Protein 4O7K (pdb70)

Solvent-accessible surface area: 10248 Å² total; per-residue (Å²): 178,91,155,61,133,121,61,133,63,81,14,156,104,16,42,119,137,3,58,97,60,39,75,142,37,82,85,116,127,61,114,112,16,87,64,29,98,37,92,117,153,49,4,0,1,65,0,26,9,74,164,67,101,54,0,31,2,2,1,45,111,10,50,98,68,19,22,1,0,37,0,26,2,46,13,0,1,98,5,0,8,18,10,31,33,129,55,116,34,30,14,39,22,44,112,38,0,66,159,41,207,95,18,85,81,15,32,61,66,5,81,89,13,63,103,42,12,4,26,7,3,38,3,15,21,47,127,43,164,70,78,47,0,0,33,17,90,67,9,58,10,69,1,9,5,3,6,29,46,89,5,33,2,0,2,2,2,3,154,58,107,68,24,0,76,82,0,16,130,84,6,24,62,53,82,28,32,62,1,32,104,9,64,112,74,19,100,103,138,123

Nearest PDB structures (foldseek):
  4ovb-assembly1_A  TM=1.004E+00  e=3.554E-43  Shigella flexneri
  6y2p-assembly1_A  TM=3.607E-01  e=1.928E+00  Escherichia coli K-12
  6x7k-assembly1_AG  TM=2.969E-01  e=1.928E+00  Escherichia coli
  6y2r-assembly1_A  TM=3.304E-01  e=3.719E+00  Escherichia coli K-12
  4m1c-assembly2_B  TM=2.354E-01  e=5.516E+00  Homo sapiens

Foldseek 3Di:
DDDQVVQQVVLVVLLVVLVVVCVVCPPPDWDDWAFDDAPDLFTKTWFDFPPDDIFMETQVVPDLAKKKFKFFLSLQLSQQCVQDCPDPLHDDPLVCLCVDPCQVVLVVQRVPHRVRHHYAFEKFWDADPRDIHIGGPDDSSNSSVCSNRCRGIDMHIYNHQVRQQVCCVRTGPDHMGRRNVVSVVVVVPD

Structure (mmCIF, N/CA/C/O backbone):
data_4O7K
#
_entry.id   4O7K
#
_cell.length_a   60.869
_cell.length_b  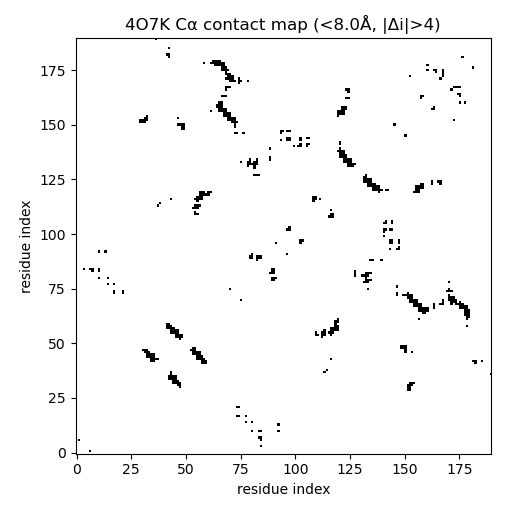 60.869
_cell.length_c   126.898
_cell.angle_alpha   90.00
_cell.angle_beta   90.00
_cell.angle_gamma   90.00
#
_symmetry.space_group_name_H-M   'P 43 21 2'
#
loop_
_entity.id
_entity.type
_entity.pdbx_description
1 polymer 'Protein osa'
2 non-polymer 'PHOSPHATE ION'
3 non-polymer 'CHLORIDE ION'
4 non-polymer 'ISOPROPYL ALCOHOL'
5 water water
#
loop_
_atom_site.group_PDB
_atom_site.id
_atom_site.type_symbol
_atom_site.label_atom_id
_atom_site.label_alt_id
_atom_site.label_comp_id
_atom_site.label_asym_id
_atom_site.label_entity_id
_atom_site.label_seq_id
_atom_site.pdbx_PDB_ins_code
_atom_site.Cartn_x
_atom_site.Cartn_y
_atom_site.Cartn_z
_atom_site.occupancy
_atom_site.B_iso_or_equiv
_atom_site.auth_seq_id
_atom_site.auth_comp_id
_atom_site.auth_asym_id
_atom_site.auth_atom_id
_atom_site.pdbx_PDB_model_num
ATOM 1 N N . HIS A 1 1 ? 26.641 -24.635 41.826 0.98 75.49 -1 HIS A N 1
ATOM 2 C CA . HIS A 1 1 ? 26.272 -25.743 42.705 0.98 76.27 -1 HIS A CA 1
ATOM 3 C C . HIS A 1 1 ? 25.000 -26.439 42.215 0.98 79.07 -1 HIS A C 1
ATOM 4 O O . HIS A 1 1 ? 24.961 -27.665 42.090 0.98 82.89 -1 HIS A O 1
ATOM 11 N N . HIS A 1 2 ? 23.962 -25.659 41.939 0.83 72.11 0 HIS A N 1
ATOM 12 C CA . HIS A 1 2 ? 22.775 -26.186 41.277 0.83 64.11 0 HIS A CA 1
ATOM 13 C C . HIS A 1 2 ? 22.534 -25.421 39.985 0.83 57.69 0 HIS A C 1
ATOM 14 O O . HIS A 1 2 ? 23.384 -24.648 39.550 0.83 58.66 0 HIS A O 1
ATOM 21 N N . MET A 1 3 ? 21.363 -25.627 39.387 1.00 57.20 1 MET A N 1
ATOM 22 C CA A MET A 1 3 ? 21.008 -24.936 38.154 0.46 49.52 1 MET A CA 1
ATOM 23 C CA B MET A 1 3 ? 20.991 -24.943 38.153 0.54 49.51 1 MET A CA 1
ATOM 24 C C . MET A 1 3 ? 20.444 -23.543 38.441 1.00 44.29 1 MET A C 1
ATOM 25 O O . MET A 1 3 ? 20.144 -23.201 39.587 1.00 41.02 1 MET A O 1
ATOM 34 N N . LEU A 1 4 ? 20.310 -22.743 37.392 1.00 38.19 2 LEU A N 1
ATOM 35 C CA . LEU A 1 4 ? 19.845 -21.366 37.491 1.00 40.17 2 LEU A CA 1
ATOM 36 C C . LEU A 1 4 ? 18.449 -21.218 38.099 1.00 41.37 2 LEU A C 1
ATOM 37 O O . LEU A 1 4 ? 18.214 -20.323 38.910 1.00 35.17 2 LEU A O 1
ATOM 42 N N . LEU A 1 5 ? 17.517 -22.072 37.695 1.00 38.27 3 LEU A N 1
ATOM 43 C CA . LEU A 1 5 ? 16.152 -21.973 38.203 1.00 37.08 3 LEU A CA 1
ATOM 44 C C . LEU A 1 5 ? 16.152 -22.170 39.711 1.00 34.22 3 LEU A C 1
ATOM 45 O O . LEU A 1 5 ? 15.502 -21.430 40.452 1.00 36.03 3 LEU A O 1
ATOM 50 N N . TRP A 1 6 ? 16.891 -23.188 40.140 1.00 37.00 4 TRP A N 1
ATOM 51 C CA A TRP A 1 6 ? 17.083 -23.481 41.557 0.57 38.17 4 TRP A CA 1
ATOM 52 C CA B TRP A 1 6 ? 17.089 -23.480 41.550 0.43 38.17 4 TRP A CA 1
ATOM 53 C C . TRP A 1 6 ? 17.599 -22.250 42.291 1.00 37.70 4 TRP A C 1
ATOM 54 O O . TRP A 1 6 ? 17.038 -21.835 43.308 1.00 34.54 4 TRP A O 1
ATOM 75 N N . ARG A 1 7 ? 18.671 -21.674 41.769 1.00 34.05 5 ARG A N 1
ATOM 76 C CA . ARG A 1 7 ? 19.322 -20.555 42.430 1.00 40.57 5 ARG A CA 1
ATOM 77 C C . ARG A 1 7 ? 18.446 -19.303 42.444 1.00 37.11 5 ARG A C 1
ATOM 78 O O . ARG A 1 7 ? 18.416 -18.580 43.437 1.00 37.24 5 ARG A O 1
ATOM 86 N N . ARG A 1 8 ? 17.702 -19.067 41.370 1.00 34.53 6 ARG A N 1
ATOM 87 C CA . ARG A 1 8 ? 16.779 -17.932 41.336 1.00 35.55 6 ARG A CA 1
ATOM 88 C C . ARG A 1 8 ? 15.611 -18.101 42.301 1.00 30.42 6 ARG A C 1
ATOM 89 O O . ARG A 1 8 ? 15.192 -17.146 42.950 1.00 29.12 6 ARG A O 1
ATOM 97 N N . CYS A 1 9 ? 15.066 -19.308 42.372 1.00 29.74 7 CYS A N 1
ATOM 98 C CA . CYS A 1 9 ? 13.922 -19.543 43.245 1.00 31.02 7 CYS A CA 1
ATOM 99 C C . CYS A 1 9 ? 14.331 -19.390 44.705 1.00 33.07 7 CYS A C 1
ATOM 100 O O . CYS A 1 9 ? 13.591 -18.829 45.516 1.00 30.78 7 CYS A O 1
ATOM 103 N N . ARG A 1 10 ? 15.525 -19.878 45.025 1.00 32.54 8 ARG A N 1
ATOM 104 C CA . ARG A 1 10 ? 16.048 -19.811 46.386 1.00 35.57 8 ARG A CA 1
ATOM 105 C C . ARG A 1 10 ? 16.227 -18.361 46.821 1.00 34.23 8 ARG A C 1
ATOM 106 O O . ARG A 1 10 ? 15.829 -17.972 47.926 1.00 31.22 8 ARG A O 1
ATOM 114 N N . ALA A 1 11 ? 16.826 -17.567 45.938 1.00 27.80 9 ALA A N 1
ATOM 115 C CA . ALA A 1 11 ? 17.054 -16.149 46.201 1.00 32.65 9 ALA A CA 1
ATOM 116 C C . ALA A 1 11 ? 15.734 -15.408 46.406 1.00 29.77 9 ALA A C 1
ATOM 117 O O . ALA A 1 11 ? 15.594 -14.589 47.325 1.00 28.60 9 ALA A O 1
ATOM 119 N N . TRP A 1 12 ? 14.774 -15.709 45.542 1.00 26.29 10 TRP A N 1
ATOM 120 C CA . TRP A 1 12 ? 13.449 -15.122 45.605 1.00 28.14 10 TRP A CA 1
ATOM 121 C C . TRP A 1 12 ? 12.811 -15.361 46.976 1.00 30.53 10 TRP A C 1
ATOM 122 O O . TRP A 1 12 ? 12.284 -14.437 47.602 1.00 30.74 10 TRP A O 1
ATOM 133 N N . LEU A 1 13 ? 12.866 -16.606 47.436 1.00 27.45 11 LEU A N 1
ATOM 134 C CA . LEU A 1 13 ? 12.240 -16.983 48.691 1.00 28.05 11 LEU A CA 1
ATOM 135 C C . LEU A 1 13 ? 12.927 -16.297 49.874 1.00 31.06 11 LEU A C 1
ATOM 136 O O . LEU A 1 13 ? 12.265 -15.842 50.805 1.00 26.86 11 LEU A O 1
ATOM 141 N N . GLU A 1 14 ? 14.251 -16.199 49.813 1.00 26.68 12 GLU A N 1
ATOM 142 C CA . GLU A 1 14 ? 15.012 -15.523 50.862 1.00 28.63 12 GLU A CA 1
ATOM 143 C C . GLU A 1 14 ? 14.682 -14.035 50.926 1.00 30.70 12 GLU A C 1
ATOM 144 O O . GLU A 1 14 ? 14.505 -13.484 52.005 1.00 30.25 12 GLU A O 1
ATOM 150 N N . ILE A 1 15 ? 14.593 -13.387 49.771 1.00 27.88 13 ILE A N 1
ATOM 151 C CA . ILE A 1 15 ? 14.169 -11.993 49.729 1.00 31.87 13 ILE A CA 1
ATOM 152 C C . ILE A 1 15 ? 12.774 -11.836 50.329 1.00 32.51 13 ILE A C 1
ATOM 153 O O . ILE A 1 15 ? 12.521 -10.920 51.111 1.00 29.45 13 ILE A O 1
ATOM 158 N N . ARG A 1 16 ? 11.871 -12.750 50.001 1.00 29.45 14 ARG A N 1
ATOM 159 C CA . ARG A 1 16 ? 10.527 -12.672 50.570 1.00 33.18 14 ARG A CA 1
ATOM 160 C C . ARG A 1 16 ? 10.558 -12.863 52.102 1.00 34.39 14 ARG A C 1
ATOM 161 O O . ARG A 1 16 ? 9.783 -12.229 52.823 1.00 38.38 14 ARG A O 1
ATOM 169 N N A ARG A 1 17 ? 11.451 -13.721 52.588 0.43 32.18 15 ARG A N 1
ATOM 170 N N B ARG A 1 17 ? 11.453 -13.728 52.582 0.57 32.15 15 ARG A N 1
ATOM 171 C CA A ARG A 1 17 ? 11.590 -13.942 54.028 0.43 32.81 15 ARG A CA 1
ATOM 172 C CA B ARG A 1 17 ? 11.634 -13.957 54.022 0.57 32.79 15 ARG A CA 1
ATOM 173 C C A ARG A 1 17 ? 12.107 -12.682 54.714 0.43 36.25 15 ARG A C 1
ATOM 174 C C B ARG A 1 17 ? 12.094 -12.674 54.697 0.57 36.29 15 ARG A C 1
ATOM 175 O O A ARG A 1 17 ? 11.640 -12.310 55.795 0.43 35.82 15 ARG A O 1
ATOM 176 O O B ARG A 1 17 ? 11.577 -12.280 55.750 0.57 35.82 15 ARG A O 1
ATOM 191 N N . LEU A 1 18 ? 13.073 -12.026 54.077 1.00 31.04 16 LEU A N 1
ATOM 192 C CA . LEU A 1 18 ? 13.604 -10.767 54.579 1.00 31.53 16 LEU A CA 1
ATOM 193 C C . LEU A 1 18 ? 12.530 -9.677 54.588 1.00 29.69 16 LEU A C 1
ATOM 194 O O . LEU A 1 18 ? 12.477 -8.864 55.508 1.00 30.54 16 LEU A O 1
ATOM 199 N N . ASP A 1 19 ? 11.673 -9.676 53.568 1.00 29.42 17 ASP A N 1
ATOM 200 C CA . ASP A 1 19 ? 10.612 -8.682 53.449 1.00 33.75 17 ASP A CA 1
ATOM 201 C C . ASP A 1 19 ? 9.738 -8.735 54.685 1.00 41.01 17 ASP A C 1
ATOM 202 O O . ASP A 1 19 ? 9.414 -7.703 55.282 1.00 38.80 17 ASP A O 1
ATOM 207 N N . LYS A 1 20 ? 9.385 -9.955 55.078 1.00 38.22 18 LYS A N 1
ATOM 208 C CA . LYS A 1 20 ? 8.546 -10.173 56.251 1.00 41.16 18 LYS A CA 1
ATOM 209 C C . LYS A 1 20 ? 9.266 -9.887 57.573 1.00 39.36 18 LYS A C 1
ATOM 210 O O . LYS A 1 20 ? 8.684 -9.281 58.466 1.00 44.46 18 LYS A O 1
ATOM 216 N N . GLU A 1 21 ? 10.518 -10.323 57.703 1.00 36.70 19 GLU A N 1
ATOM 217 C CA . GLU A 1 21 ? 11.284 -10.055 58.919 1.00 34.61 19 GLU A CA 1
ATOM 218 C C . GLU A 1 21 ? 11.412 -8.555 59.116 1.00 41.63 19 GLU A C 1
ATOM 219 O O . GLU A 1 21 ? 11.285 -8.049 60.231 1.00 42.66 19 GLU A O 1
ATOM 225 N N . LEU A 1 22 ? 11.643 -7.844 58.021 1.00 30.50 20 LEU A N 1
ATOM 226 C CA . LEU A 1 22 ? 11.779 -6.390 58.062 1.00 32.40 20 LEU A CA 1
ATOM 227 C C . LEU A 1 22 ? 10.457 -5.722 58.419 1.00 45.79 20 LEU A C 1
ATOM 228 O O . LEU A 1 22 ? 10.429 -4.732 59.160 1.00 38.26 20 LEU A O 1
ATOM 233 N N . ALA A 1 23 ? 9.361 -6.270 57.900 1.00 39.35 21 ALA A N 1
ATOM 234 C CA . ALA A 1 23 ? 8.041 -5.714 58.177 1.00 47.83 21 ALA A CA 1
ATOM 235 C C . ALA A 1 23 ? 7.646 -5.917 59.641 1.00 46.53 21 ALA A C 1
ATOM 236 O O . ALA A 1 23 ? 6.980 -5.066 60.226 1.00 47.73 21 ALA A O 1
ATOM 238 N N . GLN A 1 24 ? 8.069 -7.038 60.225 1.00 43.23 22 GLN A N 1
ATOM 239 C CA . GLN A 1 24 ? 7.774 -7.368 61.625 1.00 45.51 22 GLN A CA 1
ATOM 240 C C . GLN A 1 24 ? 8.587 -6.524 62.603 1.00 52.69 22 GLN A C 1
ATOM 241 O O . GLN A 1 24 ? 8.067 -6.024 63.603 1.00 52.32 22 GLN A O 1
ATOM 247 N N . SER A 1 25 ? 9.876 -6.390 62.314 1.00 45.94 23 SER A N 1
ATOM 248 C CA . SER A 1 25 ? 10.789 -5.651 63.173 1.00 37.18 23 SER A CA 1
ATOM 249 C C . SER A 1 25 ? 10.711 -4.148 62.954 1.00 46.12 23 SER A C 1
ATOM 250 O O . SER A 1 25 ? 11.457 -3.394 63.580 1.00 43.79 23 SER A O 1
ATOM 253 N N . SER A 1 26 ? 9.826 -3.712 62.059 1.00 43.79 24 SER A N 1
ATOM 254 C CA . SER A 1 26 ? 9.733 -2.292 61.714 1.00 43.56 24 SER A CA 1
ATOM 255 C C . SER A 1 26 ? 9.455 -1.438 62.955 1.00 54.49 24 SER A C 1
ATOM 256 O O . SER A 1 26 ? 8.601 -1.773 63.783 1.00 48.24 24 SER A O 1
ATOM 259 N N . GLY A 1 27 ? 10.206 -0.349 63.090 1.00 54.15 25 GLY A N 1
ATOM 260 C CA . GLY A 1 27 ? 10.011 0.577 64.191 1.00 58.87 25 GLY A CA 1
ATOM 261 C C . GLY A 1 27 ? 10.728 0.223 65.480 1.00 52.59 25 GLY A C 1
ATOM 262 O O . GLY A 1 27 ? 10.911 1.082 66.337 1.00 60.70 25 GLY A O 1
ATOM 263 N N . LEU A 1 28 ? 11.135 -1.036 65.618 1.00 50.60 26 LEU A N 1
ATOM 264 C CA . LEU A 1 28 ? 11.780 -1.513 66.840 1.00 51.52 26 LEU A CA 1
ATOM 265 C C . LEU A 1 28 ? 13.254 -1.101 66.902 1.00 48.15 26 LEU A C 1
ATOM 266 O O . LEU A 1 28 ? 13.945 -1.091 65.884 1.00 46.90 26 LEU A O 1
ATOM 271 N N . PRO A 1 29 ? 13.744 -0.775 68.110 1.00 50.86 27 PRO A N 1
ATOM 272 C CA . PRO A 1 29 ? 15.143 -0.369 68.284 1.00 46.14 27 PRO A CA 1
ATOM 273 C C . PRO A 1 29 ? 16.109 -1.516 67.967 1.00 38.61 27 PRO A C 1
ATOM 274 O O . PRO A 1 29 ? 15.907 -2.641 68.425 1.00 44.57 27 PRO A O 1
ATOM 278 N N . LEU A 1 30 ? 17.133 -1.241 67.167 1.00 41.93 28 LEU A N 1
ATOM 279 C CA . LEU A 1 30 ? 18.140 -2.251 66.869 1.00 35.48 28 LEU A CA 1
ATOM 280 C C . LEU A 1 30 ? 19.359 -2.008 67.758 1.00 41.81 28 LEU A C 1
ATOM 281 O O . LEU A 1 30 ? 19.504 -0.931 68.331 1.00 42.65 28 LEU A O 1
ATOM 286 N N . GLU A 1 31 ? 20.206 -3.019 67.909 1.00 37.08 29 GLU A N 1
ATOM 287 C CA . GLU A 1 31 ? 21.486 -2.831 68.574 1.00 40.68 29 GLU A CA 1
ATOM 288 C C . GLU A 1 31 ? 22.448 -2.088 67.646 1.00 32.13 29 GLU A C 1
ATOM 289 O O . GLU A 1 31 ? 22.774 -2.562 66.556 1.00 28.65 29 GLU A O 1
ATOM 295 N N . LEU A 1 32 ? 22.903 -0.929 68.106 1.00 28.24 30 LEU A N 1
ATOM 296 C CA . LEU A 1 32 ? 23.805 -0.056 67.362 1.00 26.55 30 LEU A CA 1
ATOM 297 C C . LEU A 1 32 ? 25.281 -0.338 67.631 1.00 28.13 30 LEU A C 1
ATOM 298 O O . LEU A 1 32 ? 25.663 -0.711 68.752 1.00 29.59 30 LEU A O 1
ATOM 303 N N . PRO A 1 33 ? 26.131 -0.132 66.611 1.00 26.29 31 PRO A N 1
ATOM 304 C CA . PRO A 1 33 ? 27.567 -0.132 66.901 1.00 24.65 31 PRO A CA 1
ATOM 305 C C . PRO A 1 33 ? 27.889 0.999 67.880 1.00 26.28 31 PRO A C 1
ATOM 306 O O . PRO A 1 33 ? 27.217 2.026 67.862 1.00 26.11 31 PRO A O 1
ATOM 310 N N . GLN A 1 34 ? 28.882 0.794 68.737 1.00 25.65 32 GLN A N 1
ATOM 311 C CA . GLN A 1 34 ? 29.246 1.800 69.727 1.00 27.04 32 GLN A CA 1
ATOM 312 C C . GLN A 1 34 ? 30.615 2.375 69.414 1.00 25.76 32 GLN A C 1
ATOM 313 O O . GLN A 1 34 ? 31.602 1.637 69.341 1.00 25.72 32 GLN A O 1
ATOM 319 N N . ILE A 1 35 ? 30.677 3.688 69.216 1.00 24.36 33 ILE A N 1
ATOM 320 C CA . ILE A 1 35 ? 31.962 4.337 69.027 1.00 24.56 33 ILE A CA 1
ATOM 321 C C . ILE A 1 35 ? 32.739 4.250 70.335 1.00 25.21 33 ILE A C 1
ATOM 322 O O . ILE A 1 35 ? 32.216 4.603 71.385 1.00 28.07 33 ILE A O 1
ATOM 327 N N . VAL A 1 36 ? 33.969 3.750 70.277 1.00 30.26 34 VAL A N 1
ATOM 328 C CA . VAL A 1 36 ? 34.737 3.562 71.509 1.00 32.36 34 VAL A CA 1
ATOM 329 C C . VAL A 1 36 ? 36.109 4.197 71.454 1.00 35.91 34 VAL A C 1
ATOM 330 O O . VAL A 1 36 ? 36.701 4.322 70.388 1.00 32.10 34 VAL A O 1
ATOM 334 N N . PRO A 1 37 ? 36.618 4.615 72.624 1.00 37.48 35 PRO A N 1
ATOM 335 C CA . PRO A 1 37 ? 38.033 4.971 72.749 1.00 32.51 35 PRO A CA 1
ATOM 336 C C . PRO A 1 37 ? 38.917 3.779 72.374 1.00 38.16 35 PRO A C 1
ATOM 337 O O . PRO A 1 37 ? 38.550 2.623 72.643 1.00 35.65 35 PRO A O 1
ATOM 341 N N . ASN A 1 38 ? 40.063 4.050 71.762 1.00 32.90 36 ASN A N 1
ATOM 342 C CA . ASN A 1 38 ? 40.971 2.980 71.365 1.00 43.14 36 ASN A CA 1
ATOM 343 C C . ASN A 1 38 ? 42.429 3.432 71.394 1.00 43.32 36 ASN A C 1
ATOM 344 O O . ASN A 1 38 ? 42.705 4.627 71.438 1.00 43.08 36 ASN A O 1
ATOM 349 N N . ALA A 1 39 ? 43.352 2.471 71.361 1.00 41.37 37 ALA A N 1
ATOM 350 C CA . ALA A 1 39 ? 44.784 2.748 71.501 1.00 52.29 37 ALA A CA 1
ATOM 351 C C . ALA A 1 39 ? 45.375 3.471 70.290 1.00 58.78 37 ALA A C 1
ATOM 352 O O . ALA A 1 39 ? 46.486 3.989 70.346 1.00 59.00 37 ALA A O 1
ATOM 354 N N . TRP A 1 40 ? 44.632 3.493 69.193 1.00 54.80 38 TRP A N 1
ATOM 355 C CA . TRP A 1 40 ? 45.099 4.136 67.971 1.00 60.33 38 TRP A CA 1
ATOM 356 C C . TRP A 1 40 ? 44.490 5.527 67.886 1.00 58.06 38 TRP A C 1
ATOM 357 O O . TRP A 1 40 ? 43.820 5.988 68.815 1.00 69.07 38 TRP A O 1
ATOM 368 N N . ASN A 1 41 ? 44.745 6.212 66.786 1.00 56.78 39 ASN A N 1
ATOM 369 C CA . ASN A 1 41 ? 44.183 7.534 66.608 1.00 62.37 39 ASN A CA 1
ATOM 370 C C . ASN A 1 41 ? 43.198 7.427 65.452 1.00 66.53 39 ASN A C 1
ATOM 371 O O . ASN A 1 41 ? 43.429 7.963 64.366 1.00 59.71 39 ASN A O 1
ATOM 376 N N . GLU A 1 42 ? 42.105 6.705 65.686 1.00 57.07 40 GLU A N 1
ATOM 377 C CA . GLU A 1 42 ? 41.167 6.397 64.612 1.00 47.53 40 GLU A CA 1
ATOM 378 C C . GLU A 1 42 ? 39.747 6.186 65.124 1.00 43.21 40 GLU A C 1
ATOM 379 O O . GLU A 1 42 ? 39.517 6.044 66.325 1.00 37.09 40 GLU A O 1
ATOM 385 N N . VAL A 1 43 ? 38.791 6.163 64.203 1.00 34.18 41 VAL A N 1
ATOM 386 C CA . VAL A 1 43 ? 37.424 5.863 64.582 1.00 32.58 41 VAL A CA 1
ATOM 387 C C . VAL A 1 43 ? 37.263 4.353 64.663 1.00 31.86 41 VAL A C 1
ATOM 388 O O . VAL A 1 43 ? 37.542 3.638 63.700 1.00 29.92 41 VAL A O 1
ATOM 392 N N . VAL A 1 44 ? 36.846 3.873 65.830 1.00 30.06 42 VAL A N 1
ATOM 393 C CA . VAL A 1 44 ? 36.633 2.449 66.041 1.00 29.53 42 VAL A CA 1
ATOM 394 C C . VAL A 1 44 ? 35.262 2.206 66.652 1.00 32.08 42 VAL A C 1
ATOM 395 O O . VAL A 1 44 ? 34.845 2.924 67.564 1.00 27.68 42 VAL A O 1
ATOM 399 N N . TRP A 1 45 ? 34.548 1.214 66.130 1.00 30.86 43 TRP A N 1
ATOM 400 C CA . TRP A 1 45 ? 33.301 0.778 66.749 1.00 24.61 43 TRP A CA 1
ATOM 401 C C . TRP A 1 45 ? 33.438 -0.586 67.393 1.00 24.99 43 TRP A C 1
ATOM 402 O O . TRP A 1 45 ? 34.119 -1.467 66.872 1.00 26.33 43 TRP A O 1
ATOM 413 N N . ARG A 1 46 ? 32.761 -0.746 68.528 1.00 25.62 44 ARG A N 1
ATOM 414 C CA . ARG A 1 46 ? 32.470 -2.050 69.082 1.00 27.04 44 ARG A CA 1
ATOM 415 C C . ARG A 1 46 ? 31.152 -2.513 68.479 1.00 24.30 44 ARG A C 1
ATOM 416 O O . ARG A 1 46 ? 30.180 -1.754 68.446 1.00 24.44 44 ARG A O 1
ATOM 424 N N . LEU A 1 47 ? 31.115 -3.743 67.983 1.00 24.38 45 LEU A N 1
ATOM 425 C CA . LEU A 1 47 ? 29.873 -4.283 67.428 1.00 25.95 45 LEU A CA 1
ATOM 426 C C . LEU A 1 47 ? 29.450 -5.499 68.242 1.00 26.79 45 LEU A C 1
ATOM 427 O O . LEU A 1 47 ? 30.190 -6.475 68.324 1.00 27.94 45 LEU A O 1
ATOM 432 N N . PRO A 1 48 ? 28.265 -5.431 68.868 1.00 30.16 46 PRO A N 1
ATOM 433 C CA . PRO A 1 48 ? 27.733 -6.602 69.572 1.00 35.43 46 PRO A CA 1
ATOM 434 C C . PRO A 1 48 ? 27.481 -7.721 68.571 1.00 34.95 46 PRO A C 1
ATOM 435 O O . PRO A 1 48 ? 26.980 -7.436 67.481 1.00 31.71 46 PRO A O 1
ATOM 439 N N . VAL A 1 49 ? 27.841 -8.952 68.927 1.00 33.64 47 VAL A N 1
ATOM 440 C CA . VAL A 1 49 ? 27.589 -10.120 68.083 1.00 31.21 47 VAL A CA 1
ATOM 441 C C . VAL A 1 49 ? 26.878 -11.172 68.913 1.00 36.53 47 VAL A C 1
ATOM 442 O O . VAL A 1 49 ? 27.462 -11.682 69.869 1.00 34.33 47 VAL A O 1
ATOM 446 N N . PRO A 1 50 ? 25.620 -11.495 68.563 1.00 37.13 48 PRO A N 1
ATOM 447 C CA . PRO A 1 50 ? 24.820 -12.438 69.362 1.00 34.06 48 PRO A CA 1
ATOM 448 C C . PRO A 1 50 ? 25.540 -13.748 69.638 1.00 34.72 48 PRO A C 1
ATOM 449 O O . PRO A 1 50 ? 26.021 -14.375 68.692 1.00 38.75 48 PRO A O 1
ATOM 453 N N . ASN A 1 51 ? 25.628 -14.124 70.917 1.00 39.79 49 ASN A N 1
ATOM 454 C CA . ASN A 1 51 ? 26.222 -15.395 71.345 1.00 34.55 49 ASN A CA 1
ATOM 455 C C . ASN A 1 51 ? 27.670 -15.553 70.901 1.00 34.40 49 ASN A C 1
ATOM 456 O O . ASN A 1 51 ? 28.120 -16.650 70.572 1.00 36.13 49 ASN A O 1
ATOM 461 N N . HIS A 1 52 ? 28.407 -14.451 70.922 1.00 32.17 50 HIS A N 1
ATOM 462 C CA . HIS A 1 52 ? 29.736 -14.417 70.335 1.00 33.19 50 HIS A CA 1
ATOM 463 C C . HIS A 1 52 ? 30.513 -13.279 70.983 1.00 29.71 50 HIS A C 1
ATOM 464 O O . HIS A 1 52 ? 29.912 -12.317 71.457 1.00 32.03 50 HIS A O 1
ATOM 471 N N . PRO A 1 53 ? 31.847 -13.394 71.027 1.00 28.82 51 PRO A N 1
ATOM 472 C CA . PRO A 1 53 ? 32.664 -12.255 71.452 1.00 35.10 51 PRO A CA 1
ATOM 473 C C . PRO A 1 53 ? 32.427 -11.021 70.578 1.00 37.95 51 PRO A C 1
ATOM 474 O O . PRO A 1 53 ? 32.163 -11.157 69.378 1.00 31.88 51 PRO A O 1
ATOM 478 N N . ASP A 1 54 ? 32.518 -9.839 71.182 1.00 38.31 52 ASP A N 1
ATOM 479 C CA . ASP A 1 54 ? 32.402 -8.578 70.456 1.00 32.86 52 ASP A CA 1
ATOM 480 C C . ASP A 1 54 ? 33.277 -8.554 69.219 1.00 32.10 52 ASP A C 1
ATOM 481 O O . ASP A 1 54 ? 34.362 -9.132 69.217 1.00 32.47 52 ASP A O 1
ATOM 486 N N . ALA A 1 55 ? 32.813 -7.869 68.180 1.00 31.24 53 ALA A N 1
ATOM 487 C CA . ALA A 1 55 ? 33.658 -7.558 67.035 1.00 31.57 53 ALA A CA 1
ATOM 488 C C . ALA A 1 55 ? 34.018 -6.077 67.078 1.00 32.33 53 ALA A C 1
ATOM 489 O O . ALA A 1 55 ? 33.312 -5.276 67.704 1.00 27.44 53 ALA A O 1
ATOM 491 N N . PHE A 1 56 ? 35.127 -5.723 66.435 1.00 27.87 54 PHE A N 1
ATOM 492 C CA . PHE A 1 56 ? 35.546 -4.332 66.329 1.00 28.73 54 PHE A CA 1
ATOM 493 C C . PHE A 1 56 ? 35.885 -3.987 64.883 1.00 29.69 54 PHE A C 1
ATOM 494 O O . PHE A 1 56 ? 36.515 -4.779 64.180 1.00 27.63 54 PHE A O 1
ATOM 502 N N . MET A 1 57 ? 35.457 -2.806 64.442 1.00 26.38 55 MET A N 1
ATOM 503 C CA . MET A 1 57 ? 35.761 -2.337 63.104 1.00 25.99 55 MET A CA 1
ATOM 504 C C . MET A 1 57 ? 36.249 -0.902 63.156 1.00 29.70 55 MET A C 1
ATOM 505 O O . MET A 1 57 ? 36.035 -0.207 64.152 1.00 24.78 55 MET A O 1
ATOM 510 N N . THR A 1 58 ? 36.900 -0.463 62.080 1.00 26.02 56 THR A N 1
ATOM 511 C CA . THR A 1 58 ? 37.496 0.862 62.044 1.00 25.04 56 THR A CA 1
ATOM 512 C C . THR A 1 58 ? 37.347 1.524 60.677 1.00 28.47 56 THR A C 1
ATOM 513 O O . THR A 1 58 ? 37.263 0.847 59.657 1.00 28.42 56 THR A O 1
ATOM 517 N N . ALA A 1 59 ? 37.321 2.851 60.665 1.00 28.89 57 ALA A N 1
ATOM 518 C CA . ALA A 1 59 ? 37.282 3.602 59.412 1.00 27.34 57 ALA A CA 1
ATOM 519 C C . ALA A 1 59 ? 38.667 4.137 59.043 1.00 28.73 57 ALA A C 1
ATOM 520 O O . ALA A 1 59 ? 38.784 5.122 58.312 1.00 29.74 57 ALA A O 1
ATOM 522 N N . SER A 1 60 ? 39.713 3.487 59.548 1.00 31.79 58 SER A N 1
ATOM 523 C CA . SER A 1 60 ? 41.071 3.991 59.380 1.00 34.35 58 SER A CA 1
ATOM 524 C C . SER A 1 60 ? 41.486 4.043 57.915 1.00 35.92 58 SER A C 1
ATOM 525 O O . SER A 1 60 ? 42.318 4.862 57.531 1.00 38.90 58 SER A O 1
ATOM 528 N N . ASN A 1 61 ? 40.899 3.177 57.098 1.00 33.68 59 ASN A N 1
ATOM 529 C CA . ASN A 1 61 ? 41.270 3.104 55.695 1.00 35.80 59 ASN A CA 1
ATOM 530 C C . ASN A 1 61 ? 40.430 4.041 54.825 1.00 39.80 59 ASN A C 1
ATOM 531 O O . ASN A 1 61 ? 40.652 4.146 53.624 1.00 39.15 59 ASN A O 1
ATOM 536 N N . ALA A 1 62 ? 39.480 4.741 55.435 1.00 31.77 60 ALA A N 1
ATOM 537 C CA . ALA A 1 62 ? 38.606 5.651 54.695 1.00 33.61 60 ALA A CA 1
ATOM 538 C C . ALA A 1 62 ? 39.272 6.981 54.316 1.00 35.08 60 ALA A C 1
ATOM 539 O O . ALA A 1 62 ? 40.145 7.483 55.029 1.00 32.10 60 ALA A O 1
ATOM 541 N N . ALA A 1 63 ? 38.838 7.554 53.192 1.00 33.66 61 ALA A N 1
ATOM 542 C CA . ALA A 1 63 ? 39.219 8.913 52.826 1.00 29.25 61 ALA A CA 1
ATOM 543 C C . ALA A 1 63 ? 38.368 9.917 53.597 1.00 33.78 61 ALA A C 1
ATOM 544 O O . ALA A 1 63 ? 37.243 9.611 54.002 1.00 30.90 61 ALA A O 1
ATOM 546 N N . GLN A 1 64 ? 38.904 11.117 53.798 1.00 35.56 62 GLN A N 1
ATOM 547 C CA . GLN A 1 64 ? 38.154 12.205 54.422 1.00 32.13 62 GLN A CA 1
ATOM 548 C C . GLN A 1 64 ? 36.855 12.509 53.671 1.00 34.77 62 GLN A C 1
ATOM 549 O O . GLN A 1 64 ? 35.877 13.001 54.255 1.00 32.46 62 GLN A O 1
ATOM 555 N N . SER A 1 65 ? 36.860 12.213 52.371 1.00 33.04 63 SER A N 1
ATOM 556 C CA . SER A 1 65 ? 35.741 12.507 51.496 1.00 25.19 63 SER A CA 1
ATOM 557 C C . SER A 1 65 ? 34.677 11.408 51.502 1.00 30.84 63 SER A C 1
ATOM 558 O O . SER A 1 65 ? 33.577 11.599 50.974 1.00 28.20 63 SER A O 1
ATOM 561 N N . ASP A 1 66 ? 34.999 10.255 52.084 1.00 30.27 64 ASP A N 1
ATOM 562 C CA . ASP A 1 66 ? 34.044 9.151 52.156 1.00 24.46 64 ASP A CA 1
ATOM 563 C C . ASP A 1 66 ? 32.935 9.476 53.151 1.00 26.99 64 ASP A C 1
ATOM 564 O O . ASP A 1 66 ? 33.064 10.389 53.963 1.00 28.15 64 ASP A O 1
ATOM 569 N N . PHE A 1 67 ? 31.852 8.715 53.085 1.00 22.57 65 PHE A N 1
ATOM 570 C CA . PHE A 1 67 ? 30.741 8.870 54.013 1.00 24.66 65 PHE A CA 1
ATOM 571 C C . PHE A 1 67 ? 30.456 7.552 54.703 1.00 29.08 65 PHE A C 1
ATOM 572 O O . PHE A 1 67 ? 30.593 6.488 54.103 1.00 25.92 65 PHE A O 1
ATOM 580 N N . ILE A 1 68 ? 30.070 7.616 55.971 1.00 27.90 66 ILE A N 1
ATOM 581 C CA . ILE A 1 68 ? 29.665 6.414 56.678 1.00 24.13 66 ILE A CA 1
ATOM 582 C C . ILE A 1 68 ? 28.148 6.286 56.668 1.00 22.60 66 ILE A C 1
ATOM 583 O O . ILE A 1 68 ? 27.422 7.253 56.905 1.00 27.00 66 ILE A O 1
ATOM 588 N N . VAL A 1 69 ? 27.680 5.081 56.372 1.00 22.86 67 VAL A N 1
ATOM 589 C CA . VAL A 1 69 ? 26.276 4.752 56.507 1.00 22.26 67 VAL A CA 1
ATOM 590 C C . VAL A 1 69 ? 26.148 3.581 57.484 1.00 25.51 67 VAL A C 1
ATOM 591 O O . VAL A 1 69 ? 26.814 2.550 57.334 1.00 21.38 67 VAL A O 1
ATOM 595 N N . TYR A 1 70 ? 25.316 3.758 58.498 1.00 22.96 68 TYR A N 1
ATOM 596 C CA . TYR A 1 70 ? 24.988 2.659 59.400 1.00 21.95 68 TYR A CA 1
ATOM 597 C C . TYR A 1 70 ? 23.825 1.911 58.795 1.00 24.88 68 TYR A C 1
ATOM 598 O O . TYR A 1 70 ? 22.749 2.483 58.608 1.00 21.92 68 TYR A O 1
ATOM 607 N N . VAL A 1 71 ? 24.026 0.641 58.468 1.00 23.83 69 VAL A N 1
ATOM 608 C CA . VAL A 1 71 ? 22.969 -0.062 57.763 1.00 24.43 69 VAL A CA 1
ATOM 609 C C . VAL A 1 71 ? 22.290 -1.114 58.617 1.00 25.20 69 VAL A C 1
ATOM 610 O O . VAL A 1 71 ? 22.890 -1.742 59.494 1.00 24.02 69 VAL A O 1
ATOM 614 N N . ASN A 1 72 ? 21.002 -1.259 58.363 1.00 24.75 70 ASN A N 1
ATOM 615 C CA . ASN A 1 72 ? 20.225 -2.372 58.849 1.00 24.95 70 ASN A CA 1
ATOM 616 C C . ASN A 1 72 ? 20.718 -3.630 58.143 1.00 27.75 70 ASN A C 1
ATOM 617 O O . ASN A 1 72 ? 20.547 -3.773 56.926 1.00 24.74 70 ASN A O 1
ATOM 622 N N . GLY A 1 73 ? 21.341 -4.535 58.892 1.00 24.47 71 GLY A N 1
ATOM 623 C CA . GLY A 1 73 ? 21.892 -5.755 58.311 1.00 25.62 71 GLY A CA 1
ATOM 624 C C . GLY A 1 73 ? 20.954 -6.522 57.390 1.00 28.06 71 GLY A C 1
ATOM 625 O O . GLY A 1 73 ? 21.340 -6.909 56.281 1.00 26.76 71 GLY A O 1
ATOM 626 N N . LEU A 1 74 ? 19.720 -6.748 57.837 1.00 23.06 72 LEU A N 1
ATOM 627 C CA . LEU A 1 74 ? 18.746 -7.474 57.018 1.00 26.04 72 LEU A CA 1
ATOM 628 C C . LEU A 1 74 ? 18.406 -6.724 55.728 1.00 25.84 72 LEU A C 1
ATOM 629 O O . LEU A 1 74 ? 18.194 -7.339 54.685 1.00 27.04 72 LEU A O 1
ATOM 634 N N . ALA A 1 75 ? 18.322 -5.399 55.812 1.00 24.39 73 ALA A N 1
ATOM 635 C CA . ALA A 1 75 ? 18.029 -4.604 54.618 1.00 23.43 73 ALA A CA 1
ATOM 636 C C . ALA A 1 75 ? 19.210 -4.630 53.653 1.00 24.96 73 ALA A C 1
ATOM 637 O O . ALA A 1 75 ? 19.031 -4.670 52.429 1.00 26.72 73 ALA A O 1
ATOM 639 N N . PHE A 1 76 ? 20.412 -4.584 54.214 1.00 24.00 74 PHE A N 1
ATOM 640 C CA . PHE A 1 76 ? 21.641 -4.611 53.428 1.00 23.34 74 PHE A CA 1
ATOM 641 C C . PHE A 1 76 ? 21.745 -5.942 52.694 1.00 24.61 74 PHE A C 1
ATOM 642 O O . PHE A 1 76 ? 22.040 -5.980 51.496 1.00 25.32 74 PHE A O 1
ATOM 650 N N . TYR A 1 77 ? 21.489 -7.019 53.440 1.00 24.62 75 TYR A N 1
ATOM 651 C CA . TYR A 1 77 ? 21.455 -8.377 52.916 1.00 24.68 75 TYR A CA 1
ATOM 652 C C . TYR A 1 77 ? 20.481 -8.466 51.743 1.00 27.49 75 TYR A C 1
ATOM 653 O O . TYR A 1 77 ? 20.833 -8.975 50.682 1.00 25.24 75 TYR A O 1
ATOM 662 N N A ARG A 1 78 ? 19.264 -7.965 51.941 0.52 27.11 76 ARG A N 1
ATOM 663 N N B ARG A 1 78 ? 19.268 -7.961 51.950 0.48 27.10 76 ARG A N 1
ATOM 664 C CA A ARG A 1 78 ? 18.243 -7.974 50.889 0.52 26.16 76 ARG A CA 1
ATOM 665 C CA B ARG A 1 78 ? 18.220 -7.953 50.926 0.48 26.16 76 ARG A CA 1
ATOM 666 C C A ARG A 1 78 ? 18.673 -7.214 49.638 0.52 26.12 76 ARG A C 1
ATOM 667 C C B ARG A 1 78 ? 18.622 -7.192 49.657 0.48 26.13 76 ARG A C 1
ATOM 668 O O A ARG A 1 78 ? 18.475 -7.683 48.513 0.52 26.87 76 ARG A O 1
ATOM 669 O O B ARG A 1 78 ? 18.360 -7.644 48.541 0.48 26.88 76 ARG A O 1
ATOM 684 N N . ALA A 1 79 ? 19.250 -6.034 49.831 1.00 24.59 77 ALA A N 1
ATOM 685 C CA . ALA A 1 79 ? 19.701 -5.218 48.705 1.00 23.48 77 ALA A CA 1
ATOM 686 C C . ALA A 1 79 ? 20.839 -5.906 47.949 1.00 24.27 77 ALA A C 1
ATOM 687 O O . ALA A 1 79 ? 20.948 -5.808 46.716 1.00 25.14 77 ALA A O 1
ATOM 689 N N . TRP A 1 80 ? 21.676 -6.624 48.689 1.00 25.41 78 TRP A N 1
ATOM 690 C CA . TRP A 1 80 ? 22.782 -7.375 48.095 1.00 25.34 78 TRP A CA 1
ATOM 691 C C . TRP A 1 80 ? 22.245 -8.540 47.260 1.00 27.56 78 TRP A C 1
ATOM 692 O O . TRP A 1 80 ? 22.706 -8.780 46.147 1.00 24.65 78 TRP A O 1
ATOM 703 N N . LEU A 1 81 ? 21.255 -9.249 47.792 1.00 28.16 79 LEU A N 1
ATOM 704 C CA . LEU A 1 81 ? 20.611 -10.319 47.045 1.00 24.69 79 LEU A CA 1
ATOM 705 C C . LEU A 1 81 ? 19.972 -9.799 45.752 1.00 27.84 79 LEU A C 1
ATOM 706 O O . LEU A 1 81 ? 19.808 -10.548 44.791 1.00 27.83 79 LEU A O 1
ATOM 711 N N . ALA A 1 82 ? 19.625 -8.515 45.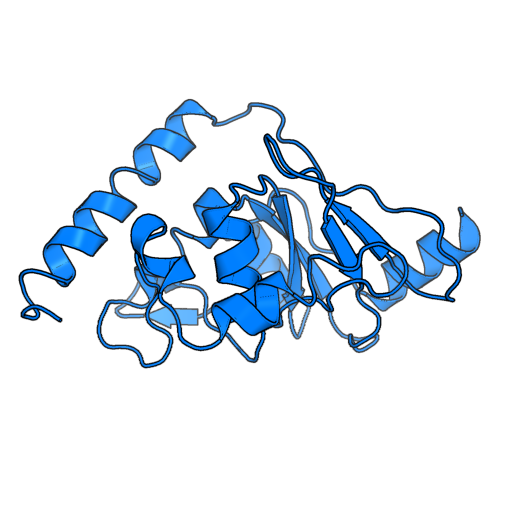725 1.00 28.22 80 ALA A N 1
ATOM 712 C CA . ALA A 1 82 ? 18.984 -7.929 44.547 1.00 33.28 80 ALA A CA 1
ATOM 713 C C . ALA A 1 82 ? 19.965 -7.745 43.377 1.00 30.09 80 ALA A C 1
ATOM 714 O O . ALA A 1 82 ? 19.570 -7.384 42.264 1.00 32.93 80 ALA A O 1
ATOM 716 N N . LEU A 1 83 ? 21.243 -8.005 43.627 1.00 24.16 81 LEU A N 1
ATOM 717 C CA . LEU A 1 83 ? 22.224 -8.036 42.564 1.00 27.34 81 LEU A CA 1
ATOM 718 C C . LEU A 1 83 ? 21.905 -9.172 41.600 1.00 33.47 81 LEU A C 1
ATOM 719 O O . LEU A 1 83 ? 22.270 -9.121 40.434 1.00 31.36 81 LEU A O 1
ATOM 724 N N . GLY A 1 84 ? 21.238 -10.205 42.101 1.00 28.38 82 GLY A N 1
ATOM 725 C CA . GLY A 1 84 ? 20.922 -11.365 41.292 1.00 34.66 82 GLY A CA 1
ATOM 726 C C . GLY A 1 84 ? 21.876 -12.505 41.579 1.00 37.12 82 GLY A C 1
ATOM 727 O O . GLY A 1 84 ? 22.779 -12.361 42.403 1.00 37.66 82 GLY A O 1
ATOM 728 N N . VAL A 1 85 ? 21.697 -13.632 40.894 1.00 37.25 83 VAL A N 1
ATOM 729 C CA . VAL A 1 85 ? 22.424 -14.852 41.250 1.00 43.25 83 VAL A CA 1
ATOM 730 C C . VAL A 1 85 ? 23.650 -15.151 40.390 1.00 44.05 83 VAL A C 1
ATOM 731 O O . VAL A 1 85 ? 24.457 -16.018 40.737 1.00 48.43 83 VAL A O 1
ATOM 735 N N . GLU A 1 86 ? 23.800 -14.442 39.279 1.00 44.94 84 GLU A N 1
ATOM 736 C CA . GLU A 1 86 ? 24.876 -14.760 38.343 1.00 47.95 84 GLU A CA 1
ATOM 737 C C . GLU A 1 86 ? 26.061 -13.810 38.468 1.00 51.85 84 GLU A C 1
ATOM 738 O O . GLU A 1 86 ? 27.165 -14.131 38.042 1.00 52.62 84 GLU A O 1
ATOM 744 N N . ASP A 1 87 ? 25.825 -12.649 39.068 1.00 48.27 85 ASP A N 1
ATOM 745 C CA . ASP A 1 87 ? 26.871 -11.658 39.301 1.00 46.03 85 ASP A CA 1
ATOM 746 C C . ASP A 1 87 ? 28.098 -12.291 39.960 1.00 40.23 85 ASP A C 1
ATOM 747 O O . ASP A 1 87 ? 27.965 -13.170 40.806 1.00 39.06 85 ASP A O 1
ATOM 752 N N . SER A 1 88 ? 29.294 -11.854 39.586 1.00 29.32 86 SER A N 1
ATOM 753 C CA . SER A 1 88 ? 30.475 -12.314 40.297 1.00 29.73 86 SER A CA 1
ATOM 754 C C . SER A 1 88 ? 30.427 -11.875 41.777 1.00 30.99 86 SER A C 1
ATOM 755 O O . SER A 1 88 ? 31.098 -12.459 42.632 1.00 35.67 86 SER A O 1
ATOM 758 N N . GLN A 1 89 ? 29.651 -10.835 42.068 1.00 30.05 87 GLN A N 1
ATOM 759 C CA . GLN A 1 89 ? 29.470 -10.391 43.456 1.00 31.44 87 GLN A CA 1
ATOM 760 C C . GLN A 1 89 ? 28.184 -10.941 44.055 1.00 31.23 87 GLN A C 1
ATOM 761 O O . GLN A 1 89 ? 27.733 -10.458 45.091 1.00 32.19 87 GLN A O 1
ATOM 767 N N . ALA A 1 90 ? 27.598 -11.948 43.409 1.00 27.77 88 ALA A N 1
ATOM 768 C CA . ALA A 1 90 ? 26.361 -12.568 43.900 1.00 29.41 88 ALA A CA 1
ATOM 769 C C . ALA A 1 90 ? 26.450 -12.930 45.386 1.00 33.06 88 ALA A C 1
ATOM 770 O O . ALA A 1 90 ? 27.443 -13.476 45.851 1.00 27.75 88 ALA A O 1
ATOM 772 N N . CYS A 1 91 ? 25.400 -12.621 46.125 1.00 25.30 89 CYS A N 1
ATOM 773 C CA . CYS A 1 91 ? 25.386 -12.899 47.559 1.00 26.02 89 CYS A CA 1
ATOM 774 C C . CYS A 1 91 ? 24.924 -14.321 47.848 1.00 28.43 89 CYS A C 1
ATOM 775 O O . CYS A 1 91 ? 23.822 -14.709 47.451 1.00 31.46 89 CYS A O 1
ATOM 778 N N . PRO A 1 92 ? 25.772 -15.116 48.524 1.00 31.83 90 PRO A N 1
ATOM 779 C CA . PRO A 1 92 ? 25.332 -16.440 48.982 1.00 33.15 90 PRO A CA 1
ATOM 780 C C . PRO A 1 92 ? 24.213 -16.315 50.016 1.00 33.36 90 PRO A C 1
ATOM 781 O O . PRO A 1 92 ? 24.095 -15.259 50.643 1.00 36.49 90 PRO A O 1
ATOM 785 N N . LEU A 1 93 ? 23.399 -17.353 50.195 1.00 31.33 91 LEU A N 1
ATOM 786 C CA . LEU A 1 93 ? 22.519 -17.390 51.355 1.00 38.12 91 LEU A CA 1
ATOM 787 C C . LEU A 1 93 ? 23.380 -17.365 52.611 1.00 31.65 91 LEU A C 1
ATOM 788 O O . LEU A 1 93 ? 24.509 -17.858 52.603 1.00 32.14 91 LEU A O 1
ATOM 793 N N . LYS A 1 94 ? 22.842 -16.790 53.678 1.00 35.66 92 LYS A N 1
ATOM 794 C CA . LYS A 1 94 ? 23.525 -16.741 54.968 1.00 31.87 92 LYS A CA 1
ATOM 795 C C . LYS A 1 94 ? 24.103 -18.100 55.356 1.00 37.82 92 LYS A C 1
ATOM 796 O O . LYS A 1 94 ? 25.278 -18.204 55.691 1.00 36.85 92 LYS A O 1
ATOM 802 N N . GLN A 1 95 ? 23.288 -19.147 55.253 1.00 39.87 93 GLN A N 1
ATOM 803 C CA . GLN A 1 95 ? 23.721 -20.496 55.620 1.00 40.47 93 GLN A CA 1
ATOM 804 C C . GLN A 1 95 ? 24.949 -20.964 54.857 1.00 40.57 93 GLN A C 1
ATOM 805 O O . GLN A 1 95 ? 25.660 -21.849 55.323 1.00 43.05 93 GLN A O 1
ATOM 811 N N . ASP A 1 96 ? 25.203 -20.372 53.692 1.00 31.10 94 ASP A N 1
ATOM 812 C CA . ASP A 1 96 ? 26.308 -20.812 52.856 1.00 38.62 94 ASP A CA 1
ATOM 813 C C . ASP A 1 96 ? 27.491 -19.862 52.909 1.00 39.42 94 ASP A C 1
ATOM 814 O O . ASP A 1 96 ? 28.557 -20.153 52.363 1.00 39.18 94 ASP A O 1
ATOM 819 N N . MET A 1 97 ? 27.306 -18.720 53.559 1.00 36.50 95 MET A N 1
ATOM 820 C CA . MET A 1 97 ? 28.382 -17.743 53.622 1.00 36.01 95 MET A CA 1
ATOM 821 C C . MET A 1 97 ? 29.675 -18.302 54.232 1.00 34.00 95 MET A C 1
ATOM 822 O O . MET A 1 97 ? 30.752 -17.990 53.733 1.00 33.74 95 MET A O 1
ATOM 827 N N . PRO A 1 98 ? 29.586 -19.141 55.291 1.00 35.36 96 PRO A N 1
ATOM 828 C CA . PRO A 1 98 ? 30.881 -19.595 55.820 1.00 36.39 96 PRO A CA 1
ATOM 829 C C . PRO A 1 98 ? 31.650 -20.510 54.874 1.00 38.60 96 PRO A C 1
ATOM 830 O O . PRO A 1 98 ? 32.830 -20.753 55.114 1.00 40.98 96 PRO A O 1
ATOM 834 N N . LYS A 1 99 ? 31.012 -20.980 53.801 1.00 42.11 97 LYS A N 1
ATOM 835 C CA . LYS A 1 99 ? 31.691 -21.842 52.832 1.00 42.26 97 LYS A CA 1
ATOM 836 C C . LYS A 1 99 ? 32.581 -21.049 51.890 1.00 45.20 97 LYS A C 1
ATOM 837 O O . LYS A 1 99 ? 33.406 -21.628 51.184 1.00 46.36 97 LYS A O 1
ATOM 843 N N . ASP A 1 100 ? 32.405 -19.729 51.869 1.00 38.77 98 ASP A N 1
ATOM 844 C CA . ASP A 1 100 ? 33.189 -18.865 50.988 1.00 38.92 98 ASP A CA 1
ATOM 845 C C . ASP A 1 100 ? 34.674 -19.056 51.285 1.00 48.16 98 ASP A C 1
ATOM 846 O O . ASP A 1 100 ? 35.054 -19.253 52.439 1.00 43.38 98 ASP A O 1
ATOM 851 N N . ARG A 1 101 ? 35.511 -19.010 50.252 1.00 43.32 99 ARG A N 1
ATOM 852 C CA . ARG A 1 101 ? 36.915 -19.386 50.415 1.00 45.36 99 ARG A CA 1
ATOM 853 C C . ARG A 1 101 ? 37.697 -18.416 51.299 1.00 42.09 99 ARG A C 1
ATOM 854 O O . ARG A 1 101 ? 38.673 -18.813 51.937 1.00 46.01 99 ARG A O 1
ATOM 862 N N . LYS A 1 102 ? 37.268 -17.168 51.354 1.00 41.57 100 LYS A N 1
ATOM 863 C CA . LYS A 1 102 ? 37.934 -16.171 52.163 1.00 42.02 100 LYS A CA 1
ATOM 864 C C . LYS A 1 102 ? 37.414 -16.017 53.557 1.00 34.99 100 LYS A C 1
ATOM 865 O O . LYS A 1 102 ? 37.900 -15.249 54.304 1.00 35.12 100 LYS A O 1
ATOM 871 N N . TYR A 1 103 ? 36.395 -16.754 53.872 1.00 32.36 101 TYR A N 1
ATOM 872 C CA . TYR A 1 103 ? 35.684 -16.584 55.137 1.00 36.41 101 TYR A CA 1
ATOM 873 C C . TYR A 1 103 ? 36.527 -16.964 56.367 1.00 37.21 101 TYR A C 1
ATOM 874 O O . TYR A 1 103 ? 36.457 -16.271 57.389 1.00 32.69 101 TYR A O 1
ATOM 883 N N . PRO A 1 104 ? 37.309 -18.070 56.291 1.00 41.11 102 PRO A N 1
ATOM 884 C CA . PRO A 1 104 ? 38.154 -18.349 57.463 1.00 40.07 102 PRO A CA 1
ATOM 885 C C . PRO A 1 104 ? 39.155 -17.229 57.740 1.00 35.19 102 PRO A C 1
ATOM 886 O O . PRO A 1 104 ? 39.412 -16.912 58.899 1.00 36.85 102 PRO A O 1
ATOM 890 N N . SER A 1 105 ? 39.702 -16.634 56.685 1.00 36.25 103 SER A N 1
ATOM 891 C CA . SER A 1 105 ? 40.629 -15.522 56.843 1.00 34.07 103 SER A CA 1
ATOM 892 C C . SER A 1 105 ? 39.927 -14.322 57.471 1.00 36.30 103 SER A C 1
ATOM 893 O O . SER A 1 105 ? 40.483 -13.645 58.323 1.00 34.06 103 SER A O 1
ATOM 896 N N . SER A 1 106 ? 38.697 -14.057 57.047 1.00 33.84 104 SER A N 1
ATOM 897 C CA . SER A 1 106 ? 37.936 -12.970 57.648 1.00 39.59 104 SER A CA 1
ATOM 898 C C . SER A 1 106 ? 37.631 -13.253 59.127 1.00 33.83 104 SER A C 1
ATOM 899 O O . SER A 1 106 ? 37.807 -12.386 59.997 1.00 34.23 104 SER A O 1
ATOM 902 N N . ALA A 1 107 ? 37.170 -14.468 59.410 1.00 34.77 105 ALA A N 1
ATOM 903 C CA . ALA A 1 107 ? 36.844 -14.869 60.776 1.00 30.90 105 ALA A CA 1
ATOM 904 C C . ALA A 1 107 ? 38.050 -14.710 61.699 1.00 34.95 105 ALA A C 1
ATOM 905 O O . ALA A 1 107 ? 37.921 -14.263 62.850 1.00 31.74 105 ALA A O 1
ATOM 907 N N . ALA A 1 108 ? 39.220 -15.065 61.182 1.00 33.50 106 ALA A N 1
ATOM 908 C CA . ALA A 1 108 ? 40.469 -14.935 61.931 1.00 38.21 106 ALA A CA 1
ATOM 909 C C . ALA A 1 108 ? 40.755 -13.484 62.285 1.00 35.80 106 ALA A C 1
ATOM 910 O O . ALA A 1 108 ? 41.117 -13.179 63.415 1.00 35.73 106 ALA A O 1
ATOM 912 N N A HIS A 1 109 ? 40.596 -12.579 61.322 0.52 34.08 107 HIS A N 1
ATOM 913 N N B HIS A 1 109 ? 40.592 -12.600 61.305 0.48 34.08 107 HIS A N 1
ATOM 914 C CA A HIS A 1 109 ? 40.840 -11.163 61.593 0.52 34.42 107 HIS A CA 1
AT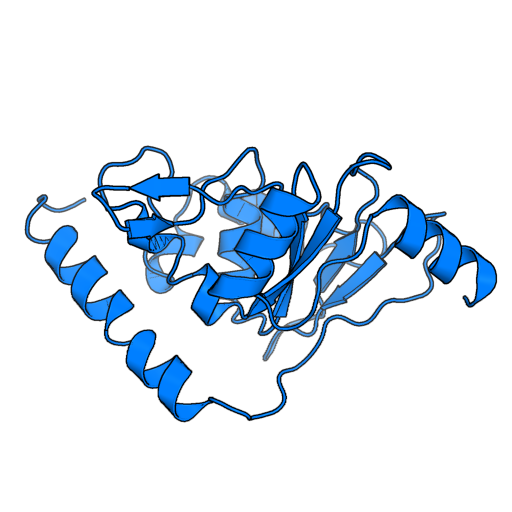OM 915 C CA B HIS A 1 109 ? 40.818 -11.175 61.508 0.48 34.46 107 HIS A CA 1
ATOM 916 C C A HIS A 1 109 ? 39.828 -10.651 62.604 0.52 30.78 107 HIS A C 1
ATOM 917 C C B HIS A 1 109 ? 39.822 -10.604 62.518 0.48 30.75 107 HIS A C 1
ATOM 918 O O A HIS A 1 109 ? 40.179 -9.915 63.524 0.52 34.37 107 HIS A O 1
ATOM 919 O O B HIS A 1 109 ? 40.186 -9.782 63.356 0.48 34.45 107 HIS A O 1
ATOM 932 N N . PHE A 1 110 ? 38.571 -11.059 62.448 1.00 29.36 108 PHE A N 1
ATOM 933 C CA . PHE A 1 110 ? 37.525 -10.633 63.388 1.00 28.64 108 PHE A CA 1
ATOM 934 C C . PHE A 1 110 ? 37.766 -11.187 64.793 1.00 34.37 108 PHE A C 1
ATOM 935 O O . PHE A 1 110 ? 37.245 -10.662 65.783 1.00 28.51 108 PHE A O 1
ATOM 943 N N . ALA A 1 111 ? 38.555 -12.251 64.875 1.00 31.21 109 ALA A N 1
ATOM 944 C CA . ALA A 1 111 ? 38.791 -12.913 66.154 1.00 35.78 109 ALA A CA 1
ATOM 945 C C . ALA A 1 111 ? 39.723 -12.098 67.046 1.00 35.96 109 ALA A C 1
ATOM 946 O O . ALA A 1 111 ? 39.666 -12.206 68.278 1.00 36.95 109 ALA A O 1
ATOM 948 N N . VAL A 1 112 ? 40.567 -11.269 66.436 1.00 34.80 110 VAL A N 1
ATOM 949 C CA . VAL A 1 112 ? 41.588 -10.548 67.197 1.00 35.96 110 VAL A CA 1
ATOM 950 C C . VAL A 1 112 ? 41.016 -9.517 68.165 1.00 40.23 110 VAL A C 1
ATOM 951 O O . VAL A 1 112 ? 41.373 -9.509 69.351 1.00 33.45 110 VAL A O 1
ATOM 955 N N . GLY A 1 113 ? 40.143 -8.642 67.674 1.00 37.19 111 GLY A N 1
ATOM 956 C CA . GLY A 1 113 ? 39.490 -7.683 68.550 1.00 38.02 111 GLY A CA 1
ATOM 957 C C . GLY A 1 113 ? 39.996 -6.261 68.422 1.00 39.64 111 GLY A C 1
ATOM 958 O O . GLY A 1 113 ? 40.470 -5.857 67.355 1.00 29.84 111 GLY A O 1
ATOM 959 N N . ILE A 1 114 ? 39.906 -5.507 69.518 1.00 31.14 112 ILE A N 1
ATOM 960 C CA . ILE A 1 114 ? 40.204 -4.075 69.497 1.00 29.47 112 ILE A CA 1
ATOM 961 C C . ILE A 1 114 ? 41.657 -3.793 69.114 1.00 33.72 112 ILE A C 1
ATOM 962 O O . ILE A 1 114 ? 41.961 -2.735 68.567 1.00 37.34 112 ILE A O 1
ATOM 967 N N . ASP A 1 115 ? 42.551 -4.742 69.372 1.00 35.76 113 ASP A N 1
ATOM 968 C CA . ASP A 1 115 ? 43.945 -4.568 68.974 1.00 37.92 113 ASP A CA 1
ATOM 969 C C . ASP A 1 115 ? 44.119 -4.526 67.456 1.00 40.31 113 ASP A C 1
ATOM 970 O O . ASP A 1 115 ? 45.118 -4.015 66.956 1.00 39.05 113 ASP A O 1
ATOM 975 N N . SER A 1 116 ? 43.154 -5.066 66.721 1.00 35.75 114 SER A N 1
ATOM 976 C CA . SER A 1 116 ? 43.207 -4.994 65.261 1.00 35.37 114 SER A CA 1
ATOM 977 C C . SER A 1 116 ? 41.802 -4.993 64.674 1.00 34.48 114 SER A C 1
ATOM 978 O O . SER A 1 116 ? 41.342 -6.020 64.172 1.00 31.81 114 SER A O 1
ATOM 981 N N . PRO A 1 117 ? 41.107 -3.843 64.759 1.00 30.85 115 PRO A N 1
ATOM 982 C CA . PRO A 1 117 ? 39.746 -3.772 64.220 1.00 28.82 115 PRO A CA 1
ATOM 983 C C . PRO A 1 117 ? 39.732 -3.982 62.707 1.00 28.47 115 PRO A C 1
ATOM 984 O O . PRO A 1 117 ? 40.671 -3.590 62.017 1.00 28.29 115 PRO A O 1
ATOM 988 N N . VAL A 1 118 ? 38.668 -4.605 62.216 1.00 29.67 116 VAL A N 1
ATOM 989 C CA . VAL A 1 118 ? 38.496 -4.845 60.789 1.00 29.38 116 VAL A CA 1
ATOM 990 C C . VAL A 1 118 ? 38.050 -3.569 60.063 1.00 24.83 116 VAL A C 1
ATOM 991 O O . VAL A 1 118 ? 37.058 -2.959 60.443 1.00 25.72 116 VAL A O 1
ATOM 995 N N . PRO A 1 119 ? 38.785 -3.159 59.016 1.00 29.90 117 PRO A N 1
ATOM 996 C CA . PRO A 1 119 ? 38.366 -1.989 58.227 1.00 29.39 117 PRO A CA 1
ATOM 997 C C . PRO A 1 119 ? 36.993 -2.183 57.579 1.00 24.85 117 PRO A C 1
ATOM 998 O O . PRO A 1 119 ? 36.608 -3.309 57.255 1.00 23.07 117 PRO A O 1
ATOM 1002 N N . LEU A 1 120 ? 36.260 -1.087 57.417 1.00 26.74 118 LEU A N 1
ATOM 1003 C CA . LEU A 1 120 ? 34.930 -1.127 56.824 1.00 24.86 118 LEU A CA 1
ATOM 1004 C C . LEU A 1 120 ? 34.957 -1.569 55.364 1.00 23.92 118 LEU A C 1
ATOM 1005 O O . LEU A 1 120 ? 35.940 -1.365 54.661 1.00 25.49 118 LEU A O 1
ATOM 1010 N N . ALA A 1 121 ? 33.849 -2.157 54.933 1.00 20.30 119 ALA A N 1
ATOM 1011 C CA . ALA A 1 121 ? 33.579 -2.410 53.525 1.00 25.07 119 ALA A CA 1
ATOM 1012 C C . ALA A 1 121 ? 33.285 -1.112 52.791 1.00 27.33 119 ALA A C 1
ATOM 1013 O O . ALA A 1 121 ? 32.710 -0.172 53.358 1.00 28.96 119 ALA A O 1
ATOM 1015 N N . ASP A 1 122 ? 33.683 -1.073 51.527 1.00 23.78 120 ASP A N 1
ATOM 1016 C CA . ASP A 1 122 ? 33.358 0.026 50.615 1.00 26.67 120 ASP A CA 1
ATOM 1017 C C . ASP A 1 122 ? 32.298 -0.434 49.621 1.00 29.35 120 ASP A C 1
ATOM 1018 O O . ASP A 1 122 ? 32.549 -1.320 48.806 1.00 26.41 120 ASP A O 1
ATOM 1023 N N . VAL A 1 123 ? 31.101 0.139 49.715 1.00 27.36 121 VAL A N 1
ATOM 1024 C CA . VAL A 1 123 ? 29.987 -0.319 48.895 1.00 25.74 121 VAL A CA 1
ATOM 1025 C C . VAL A 1 123 ? 29.395 0.830 48.087 1.00 26.66 121 VAL A C 1
ATOM 1026 O O . VAL A 1 123 ? 29.772 1.990 48.252 1.00 24.72 121 VAL A O 1
ATOM 1030 N N A SER A 1 124 ? 28.454 0.491 47.214 0.52 21.90 122 SER A N 1
ATOM 1031 N N B SER A 1 124 ? 28.464 0.496 47.201 0.48 21.87 122 SER A N 1
ATOM 1032 C CA A SER A 1 124 ? 27.840 1.478 46.349 0.52 24.40 122 SER A CA 1
ATOM 1033 C CA B SER A 1 124 ? 27.842 1.498 46.356 0.48 24.40 122 SER A CA 1
ATOM 1034 C C A SER A 1 124 ? 26.410 1.089 46.031 0.52 24.50 122 SER A C 1
ATOM 1035 C C B SER A 1 124 ? 26.421 1.098 46.016 0.48 24.51 122 SER A C 1
ATOM 1036 O O A SER A 1 124 ? 26.107 -0.089 45.854 0.52 25.50 122 SER A O 1
ATOM 1037 O O B SER A 1 124 ? 26.134 -0.080 45.808 0.48 25.48 122 SER A O 1
ATOM 1042 N N . PRO A 1 125 ? 25.518 2.084 45.955 1.00 22.30 123 PRO A N 1
ATOM 1043 C CA . PRO A 1 125 ? 24.179 1.820 45.441 1.00 21.47 123 PRO A CA 1
ATOM 1044 C C . PRO A 1 125 ? 24.282 1.584 43.939 1.00 24.19 123 PRO A C 1
ATOM 1045 O O . PRO A 1 125 ? 25.197 2.125 43.318 1.00 26.75 123 PRO A O 1
ATOM 1049 N N . THR A 1 126 ? 23.376 0.798 43.369 1.00 24.49 124 THR A N 1
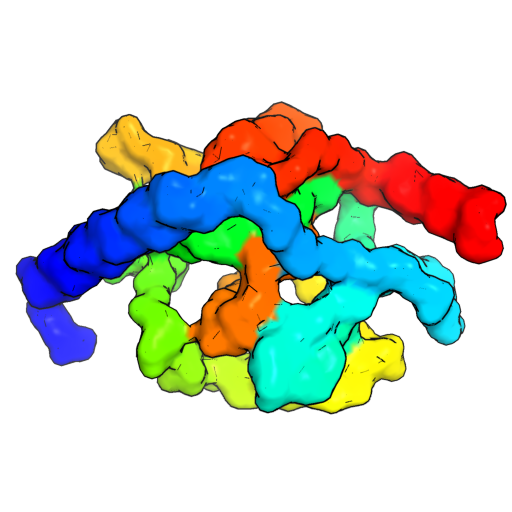ATOM 1050 C CA . THR A 1 126 ? 23.389 0.567 41.932 1.00 23.11 124 THR A CA 1
ATOM 1051 C C . THR A 1 126 ? 21.999 0.136 41.473 1.00 26.75 124 THR A C 1
ATOM 1052 O O . THR A 1 126 ? 21.079 -0.010 42.284 1.00 26.63 124 THR A O 1
ATOM 1056 N N . MET A 1 127 ? 21.852 -0.053 40.164 1.00 30.38 125 MET A N 1
ATOM 1057 C CA . MET A 1 127 ? 20.581 -0.431 39.559 1.00 32.47 125 MET A CA 1
ATOM 1058 C C . MET A 1 127 ? 20.780 -1.731 38.785 1.00 31.64 125 MET A C 1
ATOM 1059 O O . MET A 1 127 ? 21.706 -1.846 37.984 1.00 31.44 125 MET A O 1
ATOM 1064 N N . ILE A 1 128 ? 19.921 -2.709 39.047 1.00 28.06 126 ILE A N 1
ATOM 1065 C CA . ILE A 1 128 ? 19.992 -4.010 38.395 1.00 29.26 126 ILE A CA 1
ATOM 1066 C C . ILE A 1 128 ? 18.601 -4.363 37.915 1.00 35.51 126 ILE A C 1
ATOM 1067 O O . ILE A 1 128 ? 17.669 -4.396 38.714 1.00 31.10 126 ILE A O 1
ATOM 1072 N N . LEU A 1 129 ? 18.461 -4.589 36.606 1.00 39.43 127 LEU A N 1
ATOM 1073 C CA . LEU A 1 129 ? 17.175 -4.954 36.006 1.00 39.46 127 LEU A CA 1
ATOM 1074 C C . LEU A 1 129 ? 16.031 -4.081 36.501 1.00 37.40 127 LEU A C 1
ATOM 1075 O O . LEU A 1 129 ? 14.966 -4.577 36.867 1.00 43.33 127 LEU A O 1
ATOM 1080 N N . GLY A 1 130 ? 16.269 -2.781 36.550 1.00 34.21 128 GLY A N 1
ATOM 1081 C CA . GLY A 1 130 ? 15.242 -1.852 36.967 1.00 42.16 128 GLY A CA 1
ATOM 1082 C C . GLY A 1 130 ? 14.959 -1.789 38.457 1.00 39.03 128 GLY A C 1
ATOM 1083 O O . GLY A 1 130 ? 13.956 -1.198 38.848 1.00 51.09 128 GLY A O 1
ATOM 1084 N N . HIS A 1 131 ? 15.810 -2.383 39.297 1.00 36.31 129 HIS A N 1
ATOM 1085 C CA . HIS A 1 131 ? 15.619 -2.232 40.746 1.00 35.17 129 HIS A CA 1
ATOM 1086 C C . HIS A 1 131 ? 16.887 -1.845 41.507 1.00 32.25 129 HIS A C 1
ATOM 1087 O O . HIS A 1 131 ? 18.010 -1.989 41.022 1.00 30.28 129 HIS 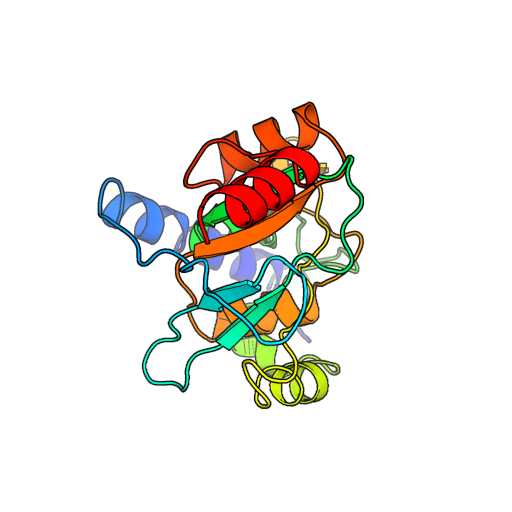A O 1
ATOM 1094 N N . PHE A 1 132 ? 16.684 -1.330 42.711 1.00 31.35 130 PHE A N 1
ATOM 1095 C CA . PHE A 1 132 ? 17.785 -0.917 43.563 1.00 25.59 130 PHE A CA 1
ATOM 1096 C C . PHE A 1 132 ? 18.592 -2.125 44.035 1.00 26.23 130 PHE A C 1
ATOM 1097 O O . PHE A 1 132 ? 18.027 -3.173 44.342 1.00 29.04 130 PHE A O 1
ATOM 1105 N N . ALA A 1 133 ? 19.911 -1.970 44.102 1.00 24.96 131 ALA A N 1
ATOM 1106 C CA . ALA A 1 133 ? 20.760 -2.996 44.686 1.00 28.62 131 ALA A CA 1
ATOM 1107 C C . ALA A 1 133 ? 22.023 -2.379 45.271 1.00 25.53 131 ALA A C 1
ATOM 1108 O O . ALA A 1 133 ? 22.306 -1.204 45.062 1.00 24.32 131 ALA A O 1
ATOM 1110 N N . VAL A 1 134 ? 22.774 -3.178 46.022 1.00 25.36 132 VAL A N 1
ATOM 1111 C CA A VAL A 1 134 ? 24.077 -2.725 46.489 0.53 25.10 132 VAL A CA 1
ATOM 1112 C CA B VAL A 1 134 ? 24.069 -2.774 46.557 0.47 25.11 132 VAL A CA 1
ATOM 1113 C C . VAL A 1 134 ? 25.172 -3.612 45.918 1.00 25.68 132 VAL A C 1
ATOM 1114 O O . VAL A 1 134 ? 25.009 -4.824 45.768 1.00 25.57 132 VAL A O 1
ATOM 1121 N N . CYS A 1 135 ? 26.284 -2.982 45.556 1.00 24.89 133 CYS A N 1
ATOM 1122 C CA . CYS A 1 135 ? 27.439 -3.701 45.039 1.00 21.02 133 CYS A CA 1
ATOM 1123 C C . CYS A 1 135 ? 28.678 -3.204 45.787 1.00 24.45 133 CYS A C 1
ATOM 1124 O O . CYS A 1 135 ? 28.587 -2.305 46.637 1.00 24.11 133 CYS A O 1
ATOM 1127 N N . PHE A 1 136 ? 29.830 -3.786 45.462 1.00 24.69 134 PHE A N 1
ATOM 1128 C CA . PHE A 1 136 ? 31.017 -3.624 46.290 1.00 23.84 134 PHE A CA 1
ATOM 1129 C C . PHE A 1 136 ? 32.226 -3.128 45.532 1.00 30.33 134 PHE A C 1
ATOM 1130 O O . PHE A 1 136 ? 32.481 -3.531 44.392 1.00 24.91 134 PHE A O 1
ATOM 1138 N N . THR A 1 137 ? 32.989 -2.264 46.187 1.00 25.45 135 THR A N 1
ATOM 1139 C CA . THR A 1 137 ? 34.338 -1.973 45.733 1.00 26.22 135 THR A CA 1
ATOM 1140 C C . THR A 1 137 ? 35.269 -2.936 46.466 1.00 27.03 135 THR A C 1
ATOM 1141 O O . THR A 1 137 ? 36.197 -3.488 45.884 1.00 26.50 135 THR A O 1
ATOM 1145 N N . ASP A 1 138 ? 34.996 -3.141 47.751 1.00 27.21 136 ASP A N 1
ATOM 1146 C CA . ASP A 1 138 ? 35.685 -4.154 48.536 1.00 26.14 136 ASP A CA 1
ATOM 1147 C C . ASP A 1 138 ? 34.882 -4.469 49.801 1.00 29.29 136 ASP A C 1
ATOM 1148 O O . ASP A 1 138 ? 33.916 -3.772 50.128 1.00 25.90 136 ASP A O 1
ATOM 1153 N N . GLY A 1 139 ? 35.276 -5.531 50.498 1.00 27.00 137 GLY A N 1
ATOM 1154 C CA . GLY A 1 139 ? 34.679 -5.876 51.774 1.00 26.08 137 GLY A CA 1
ATOM 1155 C C . GLY A 1 139 ? 33.546 -6.887 51.726 1.00 28.43 137 GLY A C 1
ATOM 1156 O O . GLY A 1 139 ? 32.757 -6.959 52.659 1.00 29.16 137 GLY A O 1
ATOM 1157 N N . MET A 1 140 ? 33.468 -7.696 50.670 1.00 25.34 138 MET A N 1
ATOM 1158 C CA . MET A 1 140 ? 32.382 -8.669 50.571 1.00 23.51 138 MET A CA 1
ATOM 1159 C C . MET A 1 140 ? 32.457 -9.753 51.642 1.00 25.29 138 MET A C 1
ATOM 1160 O O . MET A 1 140 ? 31.454 -10.084 52.255 1.00 26.27 138 MET A O 1
ATOM 1165 N N . THR A 1 141 ? 33.632 -10.318 51.871 1.00 29.32 139 THR A N 1
ATOM 1166 C CA . THR A 1 141 ? 33.707 -11.427 52.818 1.00 25.82 139 THR A CA 1
ATOM 1167 C C . THR A 1 141 ? 33.480 -10.966 54.255 1.00 26.40 139 THR A C 1
ATOM 1168 O O . THR A 1 141 ? 32.803 -11.643 55.013 1.00 25.84 139 THR A O 1
ATOM 1172 N N . ARG A 1 142 ? 34.032 -9.820 54.636 1.00 25.87 140 ARG A N 1
ATOM 1173 C CA . ARG A 1 142 ? 33.809 -9.335 55.995 1.00 26.89 140 ARG A CA 1
ATOM 1174 C C . ARG A 1 142 ? 32.333 -8.980 56.174 1.00 27.25 140 ARG A C 1
ATOM 1175 O O . ARG A 1 142 ? 31.799 -9.097 57.268 1.00 24.77 140 ARG A O 1
ATOM 1183 N N . SER A 1 143 ? 31.669 -8.577 55.089 1.00 24.07 141 SER A N 1
ATOM 1184 C CA . SER A 1 143 ? 30.218 -8.344 55.118 1.00 19.78 141 SER A CA 1
ATOM 1185 C C . SER A 1 143 ? 29.460 -9.650 55.350 1.00 22.65 141 SER A C 1
ATOM 1186 O O . SER A 1 143 ? 28.465 -9.676 56.085 1.00 26.90 141 SER A O 1
ATOM 1189 N N . MET A 1 144 ? 29.920 -10.731 54.720 1.00 29.20 142 MET A N 1
ATOM 1190 C CA . MET A 1 144 ? 29.307 -12.043 54.932 1.00 25.54 142 MET A CA 1
ATOM 1191 C C . MET A 1 144 ? 29.430 -12.485 56.389 1.00 26.38 142 MET A C 1
ATOM 1192 O O . MET A 1 144 ? 28.495 -13.042 56.969 1.00 27.45 142 MET A O 1
ATOM 1197 N N . TRP A 1 145 ? 30.603 -12.245 56.963 1.00 23.86 143 TRP A N 1
ATOM 1198 C CA . TRP A 1 145 ? 30.868 -12.633 58.344 1.00 26.33 143 TRP A CA 1
ATOM 1199 C C . TRP A 1 145 ? 29.842 -11.955 59.250 1.00 29.03 143 TRP A C 1
ATOM 1200 O O . TRP A 1 145 ? 29.175 -12.618 60.044 1.00 25.11 143 TRP A O 1
ATOM 1211 N N . LEU A 1 146 ? 29.675 -10.642 59.076 1.00 25.34 144 LEU A N 1
ATOM 1212 C CA . LEU A 1 146 ? 28.757 -9.863 59.903 1.00 29.46 144 LEU A CA 1
ATOM 1213 C C . LEU A 1 146 ? 27.330 -10.348 59.727 1.00 30.64 144 LEU A C 1
ATOM 1214 O O . LEU A 1 146 ? 26.594 -10.511 60.696 1.00 26.70 144 LEU A O 1
ATOM 1219 N N . LEU A 1 147 ? 26.950 -10.595 58.482 1.00 25.79 145 LEU A N 1
ATOM 1220 C CA . LEU A 1 147 ? 25.594 -11.041 58.176 1.00 26.23 145 LEU A CA 1
ATOM 1221 C C . LEU A 1 147 ? 25.312 -12.434 58.750 1.00 29.49 145 LEU A C 1
ATOM 1222 O O . LEU A 1 147 ? 24.273 -12.664 59.384 1.00 26.89 145 LEU A O 1
ATOM 1227 N N . ALA A 1 148 ? 26.251 -13.352 58.546 1.00 29.46 146 ALA A N 1
ATOM 1228 C CA . ALA A 1 148 ? 26.091 -14.722 59.029 1.00 29.28 146 ALA A CA 1
ATOM 1229 C C . ALA A 1 148 ? 26.073 -14.753 60.552 1.00 28.01 146 ALA A C 1
ATOM 1230 O O . ALA A 1 148 ? 25.456 -15.636 61.149 1.00 30.51 146 ALA A O 1
ATOM 1232 N N . HIS A 1 149 ? 26.729 -13.779 61.181 1.00 27.90 147 HIS A N 1
ATOM 1233 C CA . HIS A 1 149 ? 26.744 -13.704 62.651 1.00 29.91 147 HIS A CA 1
ATOM 1234 C C . HIS A 1 149 ? 25.615 -12.835 63.198 1.00 30.22 147 HIS A C 1
ATOM 1235 O O . HIS A 1 149 ? 25.543 -12.576 64.402 1.00 31.09 147 HIS A O 1
ATOM 1242 N N . GLU A 1 150 ? 24.727 -12.403 62.308 1.00 28.69 148 GLU A N 1
ATOM 1243 C CA . GLU A 1 150 ? 23.546 -11.641 62.709 1.00 28.72 148 GLU A CA 1
ATOM 1244 C C . GLU A 1 150 ? 23.890 -10.342 63.437 1.00 31.84 148 GLU A C 1
ATOM 1245 O O . GLU A 1 150 ? 23.223 -9.969 64.398 1.00 29.39 148 GLU A O 1
ATOM 1251 N N . VAL A 1 151 ? 24.947 -9.665 63.010 1.00 30.70 149 VAL A N 1
ATOM 1252 C CA . VAL A 1 151 ? 25.205 -8.328 63.522 1.00 27.25 149 VAL A CA 1
ATOM 1253 C C . VAL A 1 151 ? 24.082 -7.419 63.014 1.00 27.13 149 VAL A C 1
ATOM 1254 O O . VAL A 1 151 ? 23.869 -7.301 61.794 1.00 28.62 149 VAL A O 1
ATOM 1258 N N . ALA A 1 152 ? 23.351 -6.804 63.944 1.00 24.73 150 ALA A N 1
ATOM 1259 C CA . ALA A 1 152 ? 22.103 -6.106 63.613 1.00 31.81 150 ALA A CA 1
ATOM 1260 C C . ALA A 1 152 ? 22.310 -4.877 62.730 1.00 27.82 150 ALA A C 1
ATOM 1261 O O . ALA A 1 152 ? 21.575 -4.652 61.754 1.00 26.16 150 ALA A O 1
ATOM 1263 N N . VAL A 1 153 ? 23.304 -4.079 63.104 1.00 25.74 151 VAL A N 1
ATOM 1264 C CA . VAL A 1 153 ? 23.639 -2.840 62.409 1.00 22.26 151 VAL A CA 1
ATOM 1265 C C . VAL A 1 153 ? 25.158 -2.743 62.330 1.00 27.16 151 VAL A C 1
ATOM 1266 O O . VAL A 1 153 ? 25.867 -3.081 63.286 1.00 23.02 151 VAL A O 1
ATOM 1270 N N . PHE A 1 154 ? 25.669 -2.317 61.178 1.00 25.16 152 PHE A N 1
ATOM 1271 C CA . PHE A 1 154 ? 27.091 -2.088 61.056 1.00 23.48 152 PHE A CA 1
ATOM 1272 C C . PHE A 1 154 ? 27.327 -0.942 60.079 1.00 24.49 152 PHE A C 1
ATOM 1273 O O . PHE A 1 154 ? 26.470 -0.648 59.243 1.00 25.51 152 PHE A O 1
ATOM 1281 N N . PRO A 1 155 ? 28.471 -0.265 60.208 1.00 23.41 153 PRO A N 1
ATOM 1282 C CA . PRO A 1 155 ? 28.784 0.823 59.279 1.00 23.76 153 PRO A CA 1
ATOM 1283 C C . PRO A 1 155 ? 29.405 0.309 57.982 1.00 23.03 153 PRO A C 1
ATOM 1284 O O . PRO A 1 155 ? 30.057 -0.739 57.984 1.00 22.45 153 PRO A O 1
ATOM 1288 N N . VAL A 1 156 ? 29.184 1.046 56.903 1.00 24.60 154 VAL A N 1
ATOM 1289 C CA . VAL A 1 156 ? 29.841 0.788 55.627 1.00 21.56 154 VAL A CA 1
ATOM 1290 C C . VAL A 1 156 ? 30.287 2.136 55.080 1.00 23.09 154 VAL A C 1
ATOM 1291 O O . VAL A 1 156 ? 29.837 3.185 55.552 1.00 25.44 154 VAL A O 1
ATOM 1295 N N . LEU A 1 157 ? 31.174 2.098 54.096 1.00 21.66 155 LEU A N 1
ATOM 1296 C CA . LEU A 1 157 ? 31.745 3.302 53.497 1.00 23.01 155 LEU A CA 1
ATOM 1297 C C . LEU A 1 157 ? 31.208 3.539 52.090 1.00 26.56 155 LEU A C 1
ATOM 1298 O O . LEU A 1 157 ? 31.069 2.605 51.312 1.00 26.74 155 LEU A O 1
ATOM 1303 N N . SER A 1 158 ? 30.918 4.801 51.788 1.00 23.07 156 SER A N 1
ATOM 1304 C CA . SER A 1 158 ? 30.386 5.209 50.500 1.00 24.16 156 SER A CA 1
ATOM 1305 C C . SER A 1 158 ? 31.207 6.372 49.963 1.00 29.71 156 SER A C 1
ATOM 1306 O O . SER A 1 158 ? 31.690 7.211 50.723 1.00 26.56 156 SER A O 1
ATOM 1309 N N . ARG A 1 159 ? 31.329 6.422 48.640 1.00 24.33 157 ARG A N 1
ATOM 1310 C CA . ARG A 1 159 ? 32.276 7.284 47.942 1.00 27.42 157 ARG A CA 1
ATOM 1311 C C . ARG A 1 159 ? 31.928 8.772 48.018 1.00 25.02 157 ARG A C 1
ATOM 1312 O O . ARG A 1 159 ? 32.808 9.627 47.913 1.00 29.29 157 ARG A O 1
ATOM 1320 N N . ASP A 1 160 ? 30.646 9.084 48.171 1.00 26.37 158 ASP A N 1
ATOM 1321 C CA . ASP A 1 160 ? 30.186 10.471 48.091 1.00 26.57 158 ASP A CA 1
ATOM 1322 C C . ASP A 1 160 ? 28.824 10.671 48.752 1.00 29.94 158 ASP A C 1
ATOM 1323 O O . ASP A 1 160 ? 28.126 9.706 49.071 1.00 28.57 158 ASP A O 1
ATOM 1328 N N . GLU A 1 161 ? 28.447 11.930 48.952 1.00 27.37 159 GLU A N 1
ATOM 1329 C CA . GLU A 1 161 ? 27.270 12.234 49.753 1.00 29.77 159 GLU A CA 1
ATOM 1330 C C . GLU A 1 161 ? 25.988 11.661 49.152 1.00 28.09 159 GLU A C 1
ATOM 1331 O O . GLU A 1 161 ? 25.204 11.026 49.869 1.00 27.29 159 GLU A O 1
ATOM 1337 N N . ALA A 1 162 ? 25.782 11.859 47.848 1.00 26.83 160 ALA A N 1
ATOM 1338 C CA . ALA A 1 162 ? 24.550 11.405 47.218 1.00 28.94 160 ALA A CA 1
ATOM 1339 C C . ALA A 1 162 ? 24.426 9.890 47.272 1.00 24.22 160 ALA A C 1
ATOM 1340 O O . ALA A 1 162 ? 23.353 9.362 47.543 1.00 26.84 160 ALA A O 1
ATOM 1342 N N . SER A 1 163 ? 25.525 9.200 46.992 1.00 24.24 161 SER A N 1
ATOM 1343 C CA . SER A 1 163 ? 25.559 7.746 47.078 1.00 24.11 161 SER A CA 1
ATOM 1344 C C . SER A 1 163 ? 25.241 7.303 48.500 1.00 26.39 161 SER A C 1
ATOM 1345 O O . SER A 1 163 ? 24.505 6.341 48.704 1.00 25.29 161 SER A O 1
ATOM 1348 N N . ALA A 1 164 ? 25.790 8.022 49.476 1.00 24.57 162 ALA A N 1
ATOM 1349 C CA . ALA A 1 164 ? 25.580 7.696 50.880 1.00 28.23 162 ALA A CA 1
ATOM 1350 C C . ALA A 1 164 ? 24.124 7.921 51.266 1.00 26.74 162 ALA A C 1
ATOM 1351 O O . ALA A 1 164 ? 23.529 7.112 51.969 1.00 21.88 162 ALA A O 1
ATOM 1353 N N . VAL A 1 165 ? 23.534 9.004 50.772 1.00 25.81 163 VAL A N 1
ATOM 1354 C CA . VAL A 1 165 ? 22.150 9.292 51.113 1.00 24.07 163 VAL A CA 1
ATOM 1355 C C . VAL A 1 165 ? 21.219 8.247 50.490 1.00 28.83 163 VAL A C 1
ATOM 1356 O O . VAL A 1 165 ? 20.251 7.814 51.129 1.00 25.10 163 VAL A O 1
ATOM 1360 N N . MET A 1 166 ? 21.533 7.820 49.265 1.00 25.20 164 MET A N 1
ATOM 1361 C CA . MET A 1 166 ? 20.793 6.755 48.592 1.00 22.39 164 MET A CA 1
ATOM 1362 C C . MET A 1 166 ? 20.866 5.427 49.351 1.00 22.48 164 MET A C 1
ATOM 1363 O O . MET A 1 166 ? 19.854 4.747 49.525 1.00 24.26 164 MET A O 1
ATOM 1368 N N . LEU A 1 167 ? 22.065 5.050 49.792 1.00 21.96 165 LEU A N 1
ATOM 1369 C CA . LEU A 1 167 ? 22.213 3.874 50.648 1.00 26.83 165 LEU A CA 1
ATOM 1370 C C . LEU A 1 167 ? 21.369 4.002 51.925 1.00 25.82 165 LEU A C 1
ATOM 1371 O O . LEU A 1 167 ? 20.592 3.102 52.272 1.00 26.38 165 LEU A O 1
ATOM 1376 N N . ALA A 1 168 ? 21.522 5.122 52.624 1.00 24.87 166 ALA A N 1
ATOM 1377 C CA . ALA A 1 168 ? 20.760 5.358 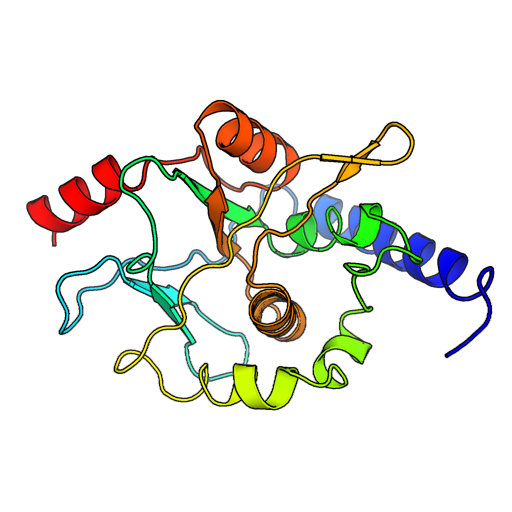53.847 1.00 27.78 166 ALA A CA 1
ATOM 1378 C C . ALA A 1 168 ? 19.253 5.244 53.586 1.00 27.48 166 ALA A C 1
ATOM 1379 O O . ALA A 1 168 ? 18.537 4.609 54.356 1.00 25.20 166 ALA A O 1
ATOM 1381 N N . GLU A 1 169 ? 18.788 5.818 52.473 1.00 25.55 167 GLU A N 1
ATOM 1382 C CA . GLU A 1 169 ? 17.380 5.712 52.091 1.00 24.11 167 GLU A CA 1
ATOM 1383 C C . GLU A 1 169 ? 16.876 4.271 52.057 1.00 29.12 167 GLU A C 1
ATOM 1384 O O . GLU A 1 169 ? 15.846 3.950 52.650 1.00 29.93 167 GLU A O 1
ATOM 1390 N N . HIS A 1 170 ? 17.599 3.401 51.358 1.00 23.53 168 HIS A N 1
ATOM 1391 C CA . HIS A 1 170 ? 17.121 2.040 51.142 1.00 26.89 168 HIS A CA 1
ATOM 1392 C C . HIS A 1 170 ? 17.490 1.055 52.254 1.00 28.58 168 HIS A C 1
ATOM 1393 O O . HIS A 1 170 ? 16.717 0.152 52.543 1.00 29.50 168 HIS A O 1
ATOM 1400 N N . VAL A 1 171 ? 18.659 1.209 52.878 1.00 26.54 169 VAL A N 1
ATOM 1401 C CA . VAL A 1 171 ? 19.101 0.219 53.868 1.00 26.91 169 VAL A CA 1
ATOM 1402 C C . VAL A 1 171 ? 19.670 0.811 55.162 1.00 27.01 169 VAL A C 1
ATOM 1403 O O . VAL A 1 171 ? 20.172 0.073 56.009 1.00 26.20 169 VAL A O 1
ATOM 1407 N N . GLY A 1 172 ? 19.567 2.126 55.344 1.00 22.30 170 GLY A N 1
ATOM 1408 C CA . GLY A 1 172 ? 20.157 2.766 56.510 1.00 23.56 170 GLY A CA 1
ATOM 1409 C C . GLY A 1 172 ? 19.244 2.873 57.725 1.00 25.00 170 GLY A C 1
ATOM 1410 O O . GLY A 1 172 ? 18.021 2.816 57.607 1.00 22.76 170 GLY A O 1
ATOM 1411 N N . VAL A 1 173 ? 19.846 3.007 58.902 1.00 24.34 171 VAL A N 1
ATOM 1412 C CA . VAL A 1 173 ? 19.069 3.227 60.122 1.00 27.39 171 VAL A CA 1
ATOM 1413 C C . VAL A 1 173 ? 19.204 4.680 60.567 1.00 26.61 171 VAL A C 1
ATOM 1414 O O . VAL A 1 173 ? 18.572 5.093 61.526 1.00 30.48 171 VAL A O 1
ATOM 1418 N N . ALA A 1 174 ? 20.021 5.454 59.853 1.00 26.00 172 ALA A N 1
ATOM 1419 C CA . ALA A 1 174 ? 20.237 6.866 60.173 1.00 26.72 172 ALA A CA 1
ATOM 1420 C C . ALA A 1 174 ? 20.843 7.599 58.987 1.00 33.07 172 ALA A C 1
ATOM 1421 O O . ALA A 1 174 ? 21.369 6.969 58.060 1.00 27.42 172 ALA A O 1
ATOM 1423 N N . ALA A 1 175 ? 20.778 8.926 59.021 1.00 27.91 173 ALA A N 1
ATOM 1424 C CA . ALA A 1 175 ? 21.451 9.749 58.022 1.00 30.42 173 ALA A CA 1
ATOM 1425 C C . ALA A 1 175 ? 22.946 9.421 57.943 1.00 29.17 173 ALA A C 1
ATOM 1426 O O . ALA A 1 175 ? 23.563 9.050 58.952 1.00 29.60 173 ALA A O 1
ATOM 1428 N N . PRO A 1 176 ? 23.543 9.568 56.746 1.00 25.16 174 PRO A N 1
ATOM 1429 C CA . PRO A 1 176 ? 24.977 9.323 56.636 1.00 23.00 174 PRO A CA 1
ATOM 1430 C C . PRO A 1 176 ? 25.750 10.392 57.371 1.00 23.92 174 PRO A C 1
ATOM 1431 O O . PRO A 1 176 ? 25.178 11.432 57.673 1.00 26.13 174 PRO A O 1
ATOM 1435 N N . ILE A 1 177 ? 27.034 10.161 57.609 1.00 24.40 175 ILE A N 1
ATOM 1436 C CA . ILE A 1 177 ? 27.903 11.201 58.146 1.00 27.14 175 ILE A CA 1
ATOM 1437 C C . ILE A 1 177 ? 29.252 11.128 57.444 1.00 26.56 175 ILE A C 1
ATOM 1438 O O . ILE A 1 177 ? 29.798 10.042 57.233 1.00 25.81 175 ILE A O 1
ATOM 1443 N N . GLN A 1 178 ? 29.784 12.280 57.052 1.00 27.60 176 GLN A N 1
ATOM 1444 C CA . GLN A 1 178 ? 31.058 12.292 56.336 1.00 25.30 176 GLN A CA 1
ATOM 1445 C C . GLN A 1 178 ? 32.188 11.875 57.263 1.00 28.24 176 GLN A C 1
ATOM 1446 O O . GLN A 1 178 ? 32.213 12.254 58.435 1.00 27.56 176 GLN A O 1
ATOM 1452 N N . VAL A 1 179 ? 33.109 11.073 56.744 1.00 26.55 177 VAL A N 1
ATOM 1453 C CA . VAL A 1 179 ? 34.199 10.546 57.552 1.00 31.73 177 VAL A CA 1
ATOM 1454 C C . VAL A 1 179 ? 34.976 11.660 58.256 1.00 31.60 177 VAL A C 1
ATOM 1455 O O . VAL A 1 179 ? 35.283 11.554 59.4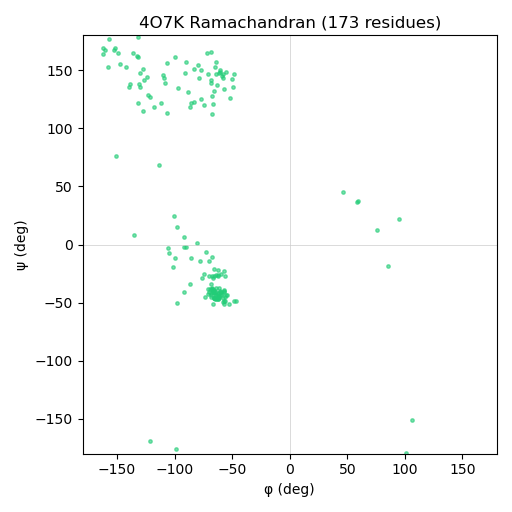42 1.00 29.02 177 VAL A O 1
ATOM 1459 N N . SER A 1 180 ? 35.259 12.743 57.539 1.00 31.95 178 SER A N 1
ATOM 1460 C CA . SER A 1 180 ? 36.008 13.859 58.113 1.00 34.03 178 SER A CA 1
ATOM 1461 C C . SER A 1 180 ? 35.282 14.474 59.316 1.00 34.84 178 SER A C 1
ATOM 1462 O O . SER A 1 180 ? 35.908 14.837 60.312 1.00 30.98 178 SER A O 1
ATOM 1465 N N . LYS A 1 181 ? 33.962 14.588 59.222 1.00 30.50 179 LYS A N 1
ATOM 1466 C CA . LYS A 1 181 ? 33.180 15.176 60.294 1.00 27.57 179 LYS A CA 1
ATOM 1467 C C . LYS A 1 181 ? 33.129 14.240 61.504 1.00 34.10 179 LYS A C 1
ATOM 1468 O O . LYS A 1 181 ? 33.192 14.690 62.656 1.00 31.78 179 LYS A O 1
ATOM 1474 N N . LEU A 1 182 ? 33.022 12.939 61.248 1.00 30.93 180 LEU A N 1
ATOM 1475 C CA . LEU A 1 182 ? 32.961 11.973 62.343 1.00 29.06 180 LEU A CA 1
ATOM 1476 C C . LEU A 1 182 ? 34.303 11.925 63.069 1.00 35.07 180 LEU A C 1
ATOM 1477 O O . LEU A 1 182 ? 34.349 11.934 64.307 1.00 34.28 180 LEU A O 1
ATOM 1482 N N . ARG A 1 183 ? 35.391 11.883 62.301 1.00 29.00 181 ARG A N 1
ATOM 1483 C CA . ARG A 1 183 ? 36.730 11.879 62.891 1.00 32.10 181 ARG A CA 1
ATOM 1484 C C . ARG A 1 183 ? 36.909 13.095 63.800 1.00 33.06 181 ARG A C 1
ATOM 1485 O O . ARG A 1 183 ? 37.389 12.986 64.933 1.00 31.20 181 ARG A O 1
ATOM 1493 N N . GLU A 1 184 ? 36.483 14.251 63.310 1.00 33.67 182 GLU A N 1
ATOM 1494 C CA . GLU A 1 184 ? 36.602 15.484 64.073 1.00 37.75 182 GLU A CA 1
ATOM 1495 C C . GLU A 1 184 ? 35.736 15.461 65.343 1.00 37.36 182 GLU A C 1
ATOM 1496 O O . GLU A 1 184 ? 36.179 15.913 66.390 1.00 35.11 182 GLU A O 1
ATOM 1502 N N . GLN A 1 185 ? 34.512 14.943 65.255 1.00 33.48 183 GLN A N 1
ATOM 1503 C CA . GLN A 1 185 ? 33.657 14.823 66.438 1.00 32.49 183 GLN A CA 1
ATOM 1504 C C . GLN A 1 185 ? 34.271 13.907 67.496 1.00 32.68 183 GLN A C 1
ATOM 1505 O O . GLN A 1 185 ? 34.287 14.238 68.679 1.00 37.35 183 GLN A O 1
ATOM 1511 N N . CYS A 1 186 ? 34.745 12.743 67.061 1.00 30.79 184 CYS A N 1
ATOM 1512 C CA . CYS A 1 186 ? 35.400 11.790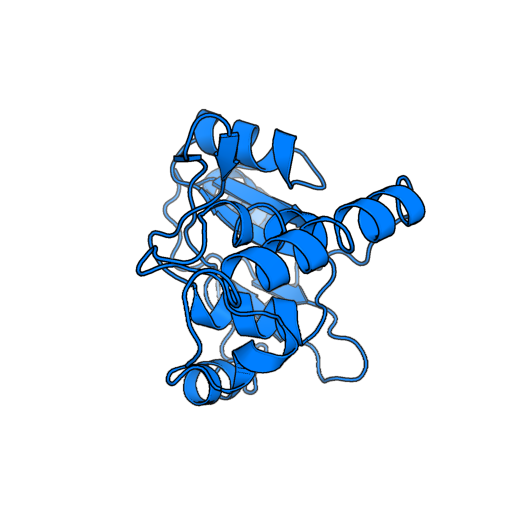 67.946 1.00 33.41 184 CYS A CA 1
ATOM 1513 C C . CYS A 1 186 ? 36.591 12.432 68.634 1.00 43.96 184 CYS A C 1
ATOM 1514 O O . CYS A 1 186 ? 36.815 12.221 69.828 1.00 33.45 184 CYS A O 1
ATOM 1517 N N . ARG A 1 187 ? 37.339 13.222 67.870 1.00 33.65 185 ARG A N 1
ATOM 1518 C CA . ARG A 1 187 ? 38.448 14.003 68.401 1.00 38.60 185 ARG A CA 1
ATOM 1519 C C . ARG A 1 187 ? 38.030 14.956 69.528 1.00 36.06 185 ARG A C 1
ATOM 1520 O O . ARG A 1 187 ? 38.672 14.994 70.580 1.00 40.57 185 ARG A O 1
ATOM 1523 N N . LYS A 1 188 ? 36.966 15.726 69.305 1.00 36.43 186 LYS A N 1
ATOM 1524 C CA . LYS A 1 188 ? 36.550 16.761 70.255 1.00 36.82 186 LYS A CA 1
ATOM 1525 C C . LYS A 1 188 ? 35.839 16.204 71.489 1.00 45.44 186 LYS A C 1
ATOM 1526 O O . LYS A 1 188 ? 35.904 16.808 72.563 1.00 39.09 186 LYS A O 1
ATOM 1529 N N . ILE A 1 189 ? 35.163 15.064 71.338 1.00 42.91 187 ILE A N 1
ATOM 1530 C CA . ILE A 1 189 ? 34.355 14.487 72.422 1.00 42.97 187 ILE A CA 1
ATOM 1531 C C . ILE A 1 189 ? 35.056 13.388 73.211 1.00 47.08 187 ILE A C 1
ATOM 1532 O O . ILE A 1 189 ? 35.078 13.415 74.440 1.00 44.11 187 ILE A O 1
ATOM 1537 N N . LEU A 1 190 ? 35.618 12.411 72.514 1.00 39.50 188 LEU A N 1
ATOM 1538 C CA . LEU A 1 190 ? 36.317 11.331 73.202 1.00 41.44 188 LEU A CA 1
ATOM 1539 C C . LEU A 1 190 ? 37.687 11.796 73.696 1.00 55.46 188 LEU A C 1
ATOM 1540 O O . LEU A 1 190 ? 37.787 12.600 74.642 1.00 49.21 188 LEU A O 1
#

B-factor: mean 35.19, std 11.25, range [19.78, 84.6]

Organism: Shigella flexneri (NCBI:txid623)

Secondary structure (DSSP, 8-state):
---HHHHHHHHHHHHHHHHHHHHHSTTPPPPPPEE---SSSS-EEEE--TTS--EEEE-TT--TT-EEEEEEHHHHHHHHHTT-SSSTTPPPPGGGGGGSTTHHHHHHHHHH-TTSPEEPPEEEEEEETTEEEEEEEE-HHHHHHHHHTT-SEEEEEESSHHHHHHHHHHHBSS--EEHHHHHHHHHHH-

Sequence (190 aa):
HHMMLLWWRRCRAWLEIRRRLDKELAQSSGLPLELPQIVPNAWNEVVWRLPVPNHPDAFMTASNAAQSDFIVYVNGLAFYRRAWLALGVEDSQACPLKQDMPKDRKYPSSAAHHFAVGIDSPVPLADVSSPTMILGHFAVVCFTDGMTRSMWLLAHEVAVFPVLSRDEASAVMLAEHVGVAAPIQVSKLREQCRKIL

Radius of gyration: 16.28 Å; Cα contacts (8 Å, |Δi|>4): 353; chains: 1; bounding box: 37×43×37 Å

InterPro domains:
  IPR035615 FiwA/Osa [cd16389] (58-178)
  IPR054044 Plasmid Fertility inhibition factor [PF22162] (68-172)